Protein AF-A0A3D4PBZ2-F1 (afdb_monomer_lite)

Secondary structure (DSSP, 8-state):
--SGGGTHHHHTT-EEEEEEEEE---------------S----PPEEEEEEEEETTEEEEEEEEE-TTTTTS-----EEEEEEEESS--TT-EEEEEETTEEEE-EEEEETTEEEEEEEEE-SEEEEEEES-HHHHHHHHHHHHHHHHHHHHHHHHHHHHHHHHHHHHHHHHHHTT---TTHHHHHHHHHHHHHHHHHHHHTT-HHHHHHHHHHHHHHHHHHHHHHHHHHHTTSS-GGGSGGGSSGGGHHHHHHHHHHHHHHHHS-PPPSSGGGGS--HHHHHHTT-------BTTEEEEEEEESTT-SSSS-EEEEEEEETTS------S--S----

Structure (mmCIF, N/CA/C/O backbone):
data_AF-A0A3D4PBZ2-F1
#
_entry.id   AF-A0A3D4PBZ2-F1
#
loop_
_atom_site.group_PDB
_atom_site.id
_atom_site.type_symbol
_atom_site.label_atom_id
_atom_site.label_alt_id
_atom_site.label_comp_id
_atom_site.label_asym_id
_atom_site.label_entity_id
_atom_site.label_seq_id
_atom_site.pdbx_PDB_ins_code
_atom_site.Cartn_x
_atom_site.Cartn_y
_atom_site.Cartn_z
_atom_site.occupancy
_atom_site.B_iso_or_equiv
_atom_site.auth_seq_id
_atom_site.auth_comp_id
_atom_site.auth_asym_id
_atom_site.auth_atom_id
_atom_site.pdbx_PDB_model_num
ATOM 1 N N . MET A 1 1 ? -13.290 -16.405 11.787 1.00 61.34 1 MET A N 1
ATOM 2 C CA . MET A 1 1 ? -13.755 -15.021 11.642 1.00 61.34 1 MET A CA 1
ATOM 3 C C . MET A 1 1 ? -12.676 -14.247 10.903 1.00 61.34 1 MET A C 1
ATOM 5 O O . MET A 1 1 ? -11.515 -14.357 11.292 1.00 61.34 1 MET A O 1
ATOM 9 N N . THR A 1 2 ? -13.017 -13.603 9.792 1.00 77.25 2 THR A N 1
ATOM 10 C CA . THR A 1 2 ? -12.096 -12.811 8.962 1.00 77.25 2 THR A CA 1
ATOM 11 C C . THR A 1 2 ? -12.253 -11.315 9.244 1.00 77.25 2 THR A C 1
ATOM 13 O O . THR A 1 2 ? -13.180 -10.911 9.939 1.00 77.25 2 THR A O 1
ATOM 16 N N . GLU A 1 3 ? -11.350 -10.476 8.724 1.00 82.50 3 GLU A N 1
ATOM 17 C CA . GLU A 1 3 ? -11.481 -9.012 8.846 1.00 82.50 3 GLU A CA 1
ATOM 18 C C . GLU A 1 3 ? -12.745 -8.485 8.147 1.00 82.50 3 GLU A C 1
ATOM 20 O O . GLU A 1 3 ? -13.318 -7.490 8.585 1.00 82.50 3 GLU A O 1
ATOM 25 N N . LEU A 1 4 ? -13.212 -9.179 7.100 1.00 82.38 4 LEU A N 1
ATOM 26 C CA . LEU A 1 4 ? -14.420 -8.812 6.363 1.00 82.38 4 LEU A CA 1
ATOM 27 C C . LEU A 1 4 ? -15.688 -8.997 7.210 1.00 82.38 4 LEU A C 1
ATOM 29 O O . LEU A 1 4 ? -16.610 -8.196 7.093 1.00 82.38 4 LEU A O 1
ATOM 33 N N . ASP A 1 5 ? -15.695 -9.966 8.129 1.00 84.75 5 ASP A N 1
ATOM 34 C CA . ASP A 1 5 ? -16.819 -10.252 9.034 1.00 84.75 5 ASP A CA 1
ATOM 35 C C . ASP A 1 5 ? -17.124 -9.071 9.987 1.00 84.75 5 ASP A C 1
ATOM 37 O O . ASP A 1 5 ? -18.199 -9.010 10.593 1.00 84.75 5 ASP A O 1
ATOM 41 N N . LEU A 1 6 ? -16.188 -8.120 10.146 1.00 85.88 6 LEU A N 1
ATOM 42 C CA . LEU A 1 6 ? -16.426 -6.875 10.888 1.00 85.88 6 LEU A CA 1
ATOM 43 C C . LEU A 1 6 ? -17.318 -5.900 10.115 1.00 85.88 6 LEU A C 1
ATOM 45 O O . LEU A 1 6 ? -18.114 -5.181 10.717 1.00 85.88 6 LEU A O 1
ATOM 49 N N . LEU A 1 7 ? -17.176 -5.863 8.790 1.00 87.19 7 LEU A N 1
ATOM 50 C CA . LEU A 1 7 ? -17.891 -4.931 7.918 1.00 87.19 7 LEU A CA 1
ATOM 51 C C . LEU A 1 7 ? -19.129 -5.564 7.279 1.00 87.19 7 LEU A C 1
ATOM 53 O O . LEU A 1 7 ? -20.063 -4.847 6.929 1.00 87.19 7 LEU A O 1
ATOM 57 N N . GLU A 1 8 ? -19.161 -6.893 7.167 1.00 86.00 8 GLU A N 1
ATOM 58 C CA . GLU A 1 8 ? -20.268 -7.666 6.598 1.00 86.00 8 GLU A CA 1
ATOM 59 C C . GLU A 1 8 ? -21.654 -7.245 7.123 1.00 86.00 8 GLU A C 1
ATOM 61 O O . GLU A 1 8 ? -22.528 -7.028 6.281 1.00 86.00 8 GLU A O 1
ATOM 66 N N . PRO A 1 9 ? -21.875 -7.015 8.440 1.00 82.38 9 PRO A N 1
ATOM 67 C CA . PRO A 1 9 ? -23.188 -6.597 8.939 1.00 82.38 9 PRO A CA 1
ATOM 68 C C . PRO A 1 9 ? -23.686 -5.291 8.310 1.00 82.38 9 PRO A C 1
ATOM 70 O O . PRO A 1 9 ? -24.886 -5.097 8.146 1.00 82.38 9 PRO A O 1
ATOM 73 N N . PHE A 1 10 ? -22.771 -4.397 7.936 1.00 83.38 10 PHE A N 1
ATOM 74 C CA . PHE A 1 10 ? -23.111 -3.105 7.350 1.00 83.38 10 PHE A CA 1
ATOM 75 C C . PHE A 1 10 ? -23.216 -3.153 5.826 1.00 83.38 10 PHE A C 1
ATOM 77 O O . PHE A 1 10 ? -23.967 -2.372 5.251 1.00 83.38 10 PHE A O 1
ATOM 84 N N . ILE A 1 11 ? -22.461 -4.039 5.170 1.00 86.44 11 ILE A N 1
ATOM 85 C CA . ILE A 1 11 ? -22.353 -4.074 3.705 1.00 86.44 11 ILE A CA 1
ATOM 86 C C . ILE A 1 11 ? -23.377 -5.032 3.086 1.00 86.44 11 ILE A C 1
ATOM 88 O O . ILE A 1 11 ? -23.992 -4.684 2.083 1.00 86.44 11 ILE A O 1
ATOM 92 N N . ALA A 1 12 ? -23.594 -6.219 3.663 1.00 83.69 12 ALA A N 1
ATOM 93 C CA . ALA A 1 12 ? -24.390 -7.274 3.024 1.00 83.69 12 ALA A CA 1
ATOM 94 C C . ALA A 1 12 ? -25.875 -6.903 2.838 1.00 83.69 12 ALA A C 1
ATOM 96 O O . ALA A 1 12 ? -26.499 -7.327 1.869 1.00 83.69 12 ALA A O 1
ATOM 97 N N . GLY A 1 13 ? -26.429 -6.098 3.750 1.00 79.19 13 GLY A N 1
ATOM 98 C CA . GLY A 1 13 ? -27.788 -5.547 3.671 1.00 79.19 13 GLY A CA 1
ATOM 99 C C . GLY A 1 13 ? -27.823 -4.019 3.594 1.00 79.19 13 GLY A C 1
ATOM 100 O O . GLY A 1 13 ? -28.852 -3.419 3.894 1.00 79.19 13 GLY A O 1
ATOM 101 N N . GLY A 1 14 ? -26.689 -3.386 3.283 1.00 83.75 14 GLY A N 1
ATOM 102 C CA . GLY A 1 14 ? -26.548 -1.935 3.305 1.00 83.75 14 GLY A CA 1
ATOM 103 C C . GLY A 1 14 ? -26.956 -1.268 1.994 1.00 83.75 14 GLY A C 1
ATOM 104 O O . GLY A 1 14 ? -26.602 -1.731 0.912 1.00 83.75 14 GLY A O 1
ATOM 105 N N . GLU A 1 15 ? -27.643 -0.134 2.087 1.00 91.50 15 GLU A N 1
ATOM 106 C CA . GLU A 1 15 ? -27.907 0.758 0.957 1.00 91.50 15 GLU A CA 1
ATOM 107 C C . GLU A 1 15 ? -26.858 1.876 0.928 1.00 91.50 15 GLU A C 1
ATOM 109 O O . GLU A 1 15 ? -26.576 2.502 1.955 1.00 91.50 15 GLU A O 1
ATOM 114 N N . VAL A 1 16 ? -26.279 2.156 -0.243 1.00 91.44 16 VAL A N 1
ATOM 115 C CA . VAL A 1 16 ? -25.403 3.321 -0.424 1.00 91.44 16 VAL A CA 1
ATOM 116 C C . VAL A 1 16 ? -26.270 4.571 -0.497 1.00 91.44 16 VAL A C 1
ATOM 118 O O . VAL A 1 16 ? -27.056 4.733 -1.425 1.00 91.44 16 VAL A O 1
ATOM 121 N N . ILE A 1 17 ? -26.117 5.458 0.481 1.00 91.50 17 ILE A N 1
ATOM 122 C CA . ILE A 1 17 ? -26.972 6.640 0.632 1.00 91.50 17 ILE A CA 1
ATOM 123 C C . ILE A 1 17 ? -26.306 7.927 0.161 1.00 91.50 17 ILE A C 1
ATOM 125 O O . ILE A 1 17 ? -27.000 8.899 -0.120 1.00 91.50 17 ILE A O 1
ATOM 129 N N . ASP A 1 18 ? -24.977 7.944 0.105 1.00 88.62 18 ASP A N 1
ATOM 130 C CA . ASP A 1 18 ? -24.205 9.070 -0.407 1.00 88.62 18 ASP A CA 1
ATOM 131 C C . ASP A 1 18 ? -22.846 8.584 -0.926 1.00 88.62 18 ASP A C 1
ATOM 133 O O . ASP A 1 18 ? -22.266 7.630 -0.393 1.00 88.62 18 ASP A O 1
ATOM 137 N N . GLN A 1 19 ? -22.337 9.258 -1.952 1.00 90.81 19 GLN A N 1
ATOM 138 C CA . GLN A 1 19 ? -20.995 9.065 -2.492 1.00 90.81 19 GLN A CA 1
ATOM 139 C C . GLN A 1 19 ? -20.374 10.431 -2.742 1.00 90.81 19 GLN A C 1
ATOM 141 O O . GLN A 1 19 ? -20.958 11.280 -3.414 1.00 90.81 19 GLN A O 1
ATOM 146 N N . PHE A 1 20 ? -19.177 10.646 -2.209 1.00 89.06 20 PHE A N 1
ATOM 147 C CA . PHE A 1 20 ? -18.488 11.921 -2.345 1.00 89.06 20 PHE A CA 1
ATOM 148 C C . PHE A 1 20 ? -16.982 11.723 -2.462 1.00 89.06 20 PHE A C 1
ATOM 150 O O . PHE A 1 20 ? -16.417 10.753 -1.954 1.00 89.06 20 PHE A O 1
ATOM 157 N N . VAL A 1 21 ? -16.337 12.671 -3.136 1.00 87.75 21 VAL A N 1
ATOM 158 C CA . VAL A 1 21 ? -14.889 12.687 -3.335 1.00 87.75 21 VAL A CA 1
ATOM 159 C C . VAL A 1 21 ? -14.278 13.770 -2.459 1.00 87.75 21 VAL A C 1
ATOM 161 O O . VAL A 1 21 ? -14.791 14.890 -2.385 1.00 87.75 21 VAL A O 1
ATOM 164 N N . VAL A 1 22 ? -13.180 13.438 -1.785 1.00 85.06 22 VAL A N 1
ATOM 165 C CA . VAL A 1 22 ? -12.386 14.387 -1.002 1.00 85.06 22 VAL A CA 1
ATOM 166 C C . VAL A 1 22 ? -10.987 14.477 -1.611 1.00 85.06 22 VAL A C 1
ATOM 168 O O . VAL A 1 22 ? -10.377 13.440 -1.867 1.00 85.06 22 VAL A O 1
ATOM 171 N N . PRO A 1 23 ? -10.435 15.681 -1.831 1.00 80.56 23 PRO A N 1
ATOM 172 C CA . PRO A 1 23 ? -9.053 15.801 -2.272 1.00 80.56 23 PRO A CA 1
ATOM 173 C C . PRO A 1 23 ? -8.101 15.341 -1.160 1.00 80.56 23 PRO A C 1
ATOM 175 O O . PRO A 1 23 ? -8.129 15.868 -0.041 1.00 80.56 23 PRO A O 1
ATOM 178 N N . LEU A 1 24 ? -7.214 14.396 -1.473 1.00 73.75 24 LEU A N 1
ATOM 179 C CA . LEU A 1 24 ? -6.077 14.046 -0.625 1.00 73.75 24 LEU A CA 1
ATOM 180 C C . LEU A 1 24 ? -5.041 15.170 -0.751 1.00 73.75 24 LEU A C 1
ATOM 182 O O . LEU A 1 24 ? -4.162 15.170 -1.608 1.00 73.75 24 LEU A O 1
ATOM 186 N N . SER A 1 25 ? -5.159 16.195 0.092 1.00 61.25 25 SER A N 1
ATOM 187 C CA . SER A 1 25 ? -4.092 17.190 0.206 1.00 61.25 25 SER A CA 1
ATOM 188 C C . SER A 1 25 ? -2.953 16.577 1.015 1.00 61.25 25 SER A C 1
ATOM 190 O O . SER A 1 25 ? -3.074 16.356 2.219 1.00 61.25 25 SER A O 1
ATOM 192 N N . SER A 1 26 ? -1.833 16.268 0.356 1.00 48.78 26 SER A N 1
ATOM 193 C CA . SER A 1 26 ? -0.643 15.783 1.048 1.00 48.78 26 SER A CA 1
ATOM 194 C C . SER A 1 26 ? -0.148 16.882 1.997 1.00 48.78 26 SER A C 1
ATOM 196 O O . SER A 1 26 ? 0.520 17.828 1.574 1.00 48.78 26 SER A O 1
ATOM 198 N N . SER A 1 27 ? -0.445 16.789 3.292 1.00 36.91 27 SER A N 1
ATOM 199 C CA . SER A 1 27 ? 0.073 17.720 4.301 1.00 36.91 27 SER A CA 1
ATOM 200 C C . SER A 1 27 ? 1.549 17.437 4.637 1.00 36.91 27 SER A C 1
ATOM 202 O O . SER A 1 27 ? 1.967 17.532 5.791 1.00 36.91 27 SER A O 1
ATOM 204 N N . ASN A 1 28 ? 2.369 17.071 3.650 1.00 35.31 28 ASN A N 1
ATOM 205 C CA . ASN A 1 28 ? 3.813 17.035 3.823 1.00 35.31 28 ASN A CA 1
ATOM 206 C C . ASN A 1 28 ? 4.344 18.437 3.539 1.00 35.31 28 ASN A C 1
ATOM 208 O O . ASN A 1 28 ? 4.511 18.840 2.391 1.00 35.31 28 ASN A O 1
ATOM 212 N N . GLY A 1 29 ? 4.578 19.190 4.615 1.00 29.94 29 GLY A N 1
ATOM 213 C CA . GLY A 1 29 ? 5.166 20.525 4.612 1.00 29.94 29 GLY A CA 1
ATOM 214 C C . GLY A 1 29 ? 6.599 20.556 4.079 1.00 29.94 29 GLY A C 1
ATOM 215 O O . GLY A 1 29 ? 7.535 20.825 4.824 1.00 29.94 29 GLY A O 1
ATOM 216 N N . SER A 1 30 ? 6.771 20.349 2.777 1.00 27.41 30 SER A N 1
ATOM 217 C CA . SER A 1 30 ? 7.946 20.800 2.048 1.00 27.41 30 SER A CA 1
ATOM 218 C C . SER A 1 30 ? 7.489 21.863 1.064 1.00 27.41 30 SER A C 1
ATOM 220 O O . SER A 1 30 ? 6.730 21.588 0.135 1.00 27.41 30 SER A O 1
ATOM 222 N N . LYS A 1 31 ? 7.925 23.105 1.295 1.00 27.05 31 LYS A N 1
ATOM 223 C CA . LYS A 1 31 ? 7.827 24.190 0.319 1.00 27.05 31 LYS A CA 1
ATOM 224 C C . LYS A 1 31 ? 8.612 23.760 -0.926 1.00 27.05 31 LYS A C 1
ATOM 226 O O . LYS A 1 31 ? 9.798 24.056 -1.035 1.00 27.05 31 LYS A O 1
ATOM 231 N N . ARG A 1 32 ? 7.974 23.049 -1.860 1.00 28.88 32 ARG A N 1
ATOM 232 C CA . ARG A 1 32 ? 8.505 22.892 -3.214 1.00 28.88 32 ARG A CA 1
ATOM 233 C C . ARG A 1 32 ? 8.437 24.269 -3.863 1.00 28.88 32 ARG A C 1
ATOM 235 O O . ARG A 1 32 ? 7.362 24.829 -4.056 1.00 28.88 32 ARG A O 1
ATOM 242 N N . SER A 1 33 ? 9.613 24.840 -4.098 1.00 25.16 33 SER A N 1
ATOM 243 C CA . SER A 1 33 ? 9.809 26.076 -4.842 1.00 25.16 33 SER A CA 1
ATOM 244 C C . SER A 1 33 ? 9.044 26.020 -6.160 1.00 25.16 33 SER A C 1
ATOM 246 O O . SER A 1 33 ? 9.171 25.059 -6.917 1.00 25.16 33 SER A O 1
ATOM 248 N N . SER A 1 34 ? 8.273 27.069 -6.423 1.00 26.97 34 SER A N 1
ATOM 249 C CA . SER A 1 34 ? 7.544 27.295 -7.662 1.00 26.97 34 SER A CA 1
ATOM 250 C C . SER A 1 34 ? 8.501 27.368 -8.854 1.00 26.97 34 SER A C 1
ATOM 252 O O . SER A 1 34 ? 9.053 28.429 -9.148 1.00 26.97 34 SER A O 1
ATOM 254 N N . VAL A 1 35 ? 8.670 26.257 -9.565 1.00 26.33 35 VAL A N 1
ATOM 255 C CA . VAL A 1 35 ? 9.043 26.289 -10.979 1.00 26.33 35 VAL A CA 1
ATOM 256 C C . VAL A 1 35 ? 7.739 26.170 -11.753 1.00 26.33 35 VAL A C 1
ATOM 258 O O . VAL A 1 35 ? 7.023 25.179 -11.638 1.00 26.33 35 VAL A O 1
ATOM 261 N N . LYS A 1 36 ? 7.393 27.236 -12.479 1.00 27.05 36 LYS A N 1
ATOM 262 C CA . LYS A 1 36 ? 6.264 27.261 -13.410 1.00 27.05 36 LYS A CA 1
ATOM 263 C C . LYS A 1 36 ? 6.505 26.204 -14.488 1.00 27.05 36 LYS A C 1
ATOM 265 O O . LYS A 1 36 ? 7.297 26.440 -15.393 1.00 27.05 36 LYS A O 1
ATOM 270 N N . GLN A 1 37 ? 5.803 25.080 -14.407 1.00 29.48 37 GLN A N 1
ATOM 271 C CA . GLN A 1 37 ? 5.504 24.262 -15.574 1.00 29.48 37 GLN A CA 1
ATOM 272 C C . GLN A 1 37 ? 4.066 24.561 -15.985 1.00 29.48 37 GLN A C 1
ATOM 274 O O . GLN A 1 37 ? 3.104 24.309 -15.265 1.00 29.48 37 GLN A O 1
ATOM 279 N N . THR A 1 38 ? 3.958 25.227 -17.124 1.00 24.81 38 THR A N 1
ATOM 280 C CA . THR A 1 38 ? 2.734 25.426 -17.889 1.00 24.81 38 THR A CA 1
ATOM 281 C C . THR A 1 38 ? 2.225 24.079 -18.395 1.00 24.81 38 THR A C 1
ATOM 283 O O . THR A 1 38 ? 2.969 23.381 -19.075 1.00 24.81 38 THR A O 1
ATOM 286 N N . GLY A 1 39 ? 0.960 23.757 -18.109 1.00 28.47 39 GLY A N 1
ATOM 287 C CA . GLY A 1 39 ? 0.211 22.713 -18.816 1.00 28.47 39 GLY A CA 1
ATOM 288 C C . GL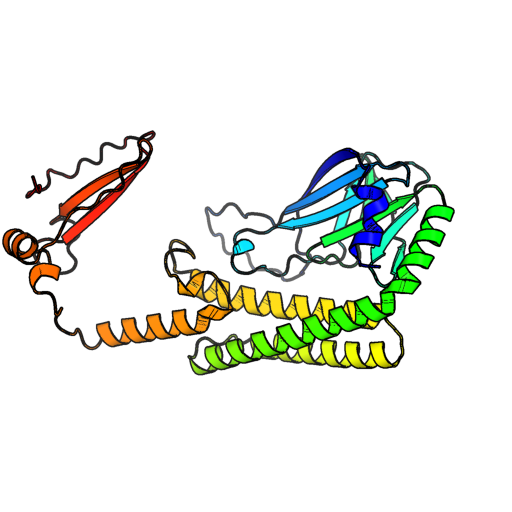Y A 1 39 ? 0.429 21.277 -18.335 1.00 28.47 39 GLY A C 1
ATOM 289 O O . GLY A 1 39 ? 0.842 20.428 -19.111 1.00 28.47 39 GLY A O 1
ATOM 290 N N . SER A 1 40 ? 0.105 20.987 -17.079 1.00 26.23 40 SER A N 1
ATOM 291 C CA . SER A 1 40 ? -0.254 19.636 -16.637 1.00 26.23 40 SER A CA 1
ATOM 292 C C . SER A 1 40 ? -1.388 19.807 -15.636 1.00 26.23 40 SER A C 1
ATOM 294 O O . SER A 1 40 ? -1.219 20.480 -14.617 1.00 26.23 40 SER A O 1
ATOM 296 N N . GLU A 1 41 ? -2.574 19.300 -15.972 1.00 28.20 41 GLU A N 1
ATOM 297 C CA . GLU A 1 41 ? -3.650 19.128 -15.001 1.00 28.20 41 GLU A CA 1
ATOM 298 C C . GLU A 1 41 ? -3.071 18.301 -13.855 1.00 28.20 41 GLU A C 1
ATOM 300 O O . GLU A 1 41 ? -2.695 17.145 -14.045 1.00 28.20 41 GLU A O 1
ATOM 305 N N . SER A 1 42 ? -2.911 18.904 -12.676 1.00 33.03 42 SER A N 1
ATOM 306 C CA . SER A 1 42 ? -2.510 18.139 -11.507 1.00 33.03 42 SER A CA 1
ATOM 307 C C . SER A 1 42 ? -3.665 17.197 -11.186 1.00 33.03 42 SER A C 1
ATOM 309 O O . SER A 1 42 ? -4.650 17.624 -10.582 1.00 33.03 42 SER A O 1
ATOM 311 N N . THR A 1 43 ? -3.574 15.943 -11.617 1.00 43.00 43 THR A N 1
ATOM 312 C CA . THR A 1 43 ? -4.447 14.863 -11.155 1.00 43.00 43 THR A CA 1
ATOM 313 C C . THR A 1 43 ? -4.262 14.758 -9.650 1.00 43.00 43 THR A C 1
ATOM 315 O O . THR A 1 43 ? -3.289 14.175 -9.169 1.00 43.00 43 THR A O 1
ATOM 318 N N . ALA A 1 44 ? -5.132 15.446 -8.914 1.00 55.19 44 ALA A N 1
ATOM 319 C CA . ALA A 1 44 ? -5.164 15.395 -7.469 1.00 55.19 44 ALA A CA 1
ATOM 320 C C . ALA A 1 44 ? -5.457 13.952 -7.053 1.00 55.19 44 ALA A C 1
ATOM 322 O O . ALA A 1 44 ? -6.242 13.262 -7.697 1.00 55.19 44 ALA A O 1
ATOM 323 N N . GLU A 1 45 ? -4.808 13.484 -5.993 1.00 70.75 45 GLU A N 1
ATOM 324 C CA . GLU A 1 45 ? -5.171 12.211 -5.381 1.00 70.75 45 GLU A CA 1
ATOM 325 C C . GLU A 1 45 ? -6.617 12.325 -4.878 1.00 70.75 45 GLU A C 1
ATOM 327 O O . GLU A 1 45 ? -6.946 13.219 -4.088 1.00 70.75 45 GLU A O 1
ATOM 332 N N . GLU A 1 46 ? -7.495 11.451 -5.365 1.00 82.75 46 GLU A N 1
ATOM 333 C CA . GLU A 1 46 ? -8.917 11.487 -5.040 1.00 82.75 46 GLU A CA 1
ATOM 334 C C . GLU A 1 46 ? -9.254 10.394 -4.029 1.00 82.75 46 GLU A C 1
ATOM 336 O O . GLU A 1 46 ? -8.978 9.204 -4.215 1.00 82.75 46 GLU A O 1
ATOM 341 N N . LEU A 1 47 ? -9.869 10.811 -2.924 1.00 87.31 47 LEU A N 1
ATOM 342 C CA . LEU A 1 4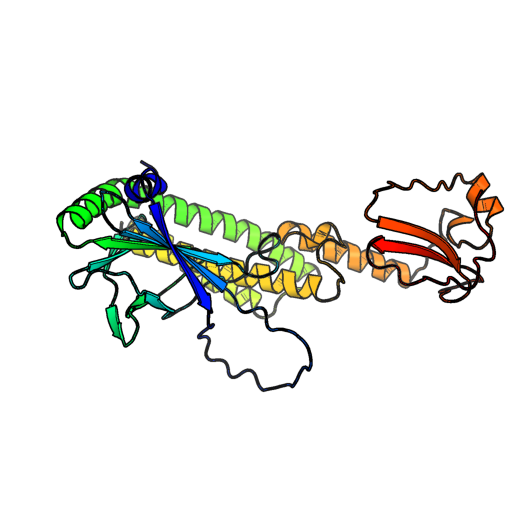7 ? -10.422 9.916 -1.925 1.00 87.31 47 LEU A CA 1
ATOM 343 C C . LEU A 1 47 ? -11.898 9.696 -2.212 1.00 87.31 47 LEU A C 1
ATOM 345 O O . LEU A 1 47 ? -12.713 10.590 -1.977 1.00 87.31 47 LEU A O 1
ATOM 349 N N . THR A 1 48 ? -12.256 8.500 -2.661 1.00 91.38 48 THR A N 1
ATOM 350 C CA . THR A 1 48 ? -13.660 8.127 -2.823 1.00 91.38 48 THR A CA 1
ATOM 351 C C . THR A 1 48 ? -14.213 7.657 -1.486 1.00 91.38 48 THR A C 1
ATOM 353 O O . THR A 1 48 ? -13.643 6.776 -0.835 1.00 91.38 48 THR A O 1
ATOM 356 N N . CYS A 1 49 ? -15.328 8.248 -1.073 1.00 92.88 49 CYS A N 1
ATOM 357 C CA . CYS A 1 49 ? -16.040 7.890 0.143 1.00 92.88 49 CYS A CA 1
ATOM 358 C C . CYS A 1 49 ? -17.451 7.415 -0.202 1.00 92.88 49 CYS A C 1
ATOM 360 O O . CYS A 1 49 ? -18.164 8.076 -0.957 1.00 92.88 49 CYS A O 1
ATOM 362 N N . ALA A 1 50 ? -17.871 6.303 0.395 1.00 93.31 50 ALA A N 1
ATOM 363 C CA . ALA A 1 50 ? -19.234 5.795 0.311 1.00 93.31 50 ALA A CA 1
ATOM 364 C C . ALA A 1 50 ? -19.845 5.741 1.712 1.00 93.31 50 ALA A C 1
ATOM 366 O O . ALA A 1 50 ? -19.280 5.121 2.615 1.00 93.31 50 ALA A O 1
ATOM 367 N N . LEU A 1 51 ? -20.998 6.384 1.887 1.00 93.56 51 LEU A N 1
ATOM 368 C CA . LEU A 1 51 ? -21.799 6.298 3.102 1.00 93.56 51 LEU A CA 1
ATOM 369 C C . LEU A 1 51 ? -22.875 5.231 2.898 1.00 93.56 51 LEU A C 1
ATOM 371 O O . LEU A 1 51 ? -23.723 5.347 2.013 1.00 93.56 51 LEU A O 1
ATOM 375 N N . ILE A 1 52 ? -22.834 4.197 3.727 1.00 93.38 52 ILE A N 1
ATOM 376 C CA . ILE A 1 52 ? -23.697 3.022 3.650 1.00 93.38 52 ILE A CA 1
ATOM 377 C C . ILE A 1 52 ? -24.577 2.987 4.892 1.00 93.38 52 ILE A C 1
ATOM 379 O O . ILE A 1 52 ? -24.089 3.127 6.015 1.00 93.38 52 ILE A O 1
ATOM 383 N N . ARG A 1 53 ? -25.879 2.798 4.694 1.00 91.19 53 ARG A N 1
ATOM 384 C CA . ARG A 1 53 ? -26.867 2.642 5.761 1.00 91.19 53 ARG A CA 1
ATOM 385 C C . ARG A 1 53 ? -27.357 1.210 5.815 1.00 91.19 53 ARG A C 1
ATOM 387 O O . ARG A 1 53 ? -27.793 0.671 4.809 1.00 91.19 53 ARG A O 1
ATOM 394 N N . SER A 1 54 ? -27.339 0.640 7.010 1.00 89.31 54 SER A N 1
ATOM 395 C CA . SER A 1 54 ? -27.832 -0.703 7.310 1.00 89.31 54 SER A CA 1
ATOM 396 C C . SER A 1 54 ? -28.708 -0.678 8.564 1.00 89.31 54 SER A C 1
ATOM 398 O O . SER A 1 54 ? -28.766 0.332 9.272 1.00 89.31 54 SER A O 1
ATOM 400 N N . GLU A 1 55 ? -29.334 -1.808 8.886 1.00 82.75 55 GLU A N 1
ATOM 401 C CA . GLU A 1 55 ? -30.070 -1.993 10.145 1.00 82.75 55 GLU A CA 1
ATOM 402 C C . GLU A 1 55 ? -29.170 -1.857 11.387 1.00 82.75 55 GLU A C 1
ATOM 404 O O . GLU A 1 55 ? -29.639 -1.492 12.463 1.00 82.75 55 GLU A O 1
ATOM 409 N N . HIS A 1 56 ? -27.863 -2.095 11.234 1.00 79.12 56 HIS A N 1
ATOM 410 C CA . HIS A 1 56 ? -26.871 -2.015 12.309 1.00 79.12 56 HIS A CA 1
ATOM 411 C C . HIS A 1 56 ? -26.266 -0.615 12.490 1.00 79.12 56 HIS A C 1
ATOM 413 O O . HIS A 1 56 ? -25.465 -0.404 13.400 1.00 79.12 56 HIS A O 1
ATOM 419 N N . GLY A 1 57 ? -26.640 0.346 11.641 1.00 86.12 57 GLY A N 1
ATOM 420 C CA . GLY A 1 57 ? -26.142 1.716 11.676 1.00 86.12 57 GLY A CA 1
ATOM 421 C C . GLY A 1 57 ? -25.544 2.164 10.347 1.00 86.12 57 GLY A C 1
ATOM 422 O O . GLY A 1 57 ? -25.834 1.615 9.280 1.00 86.12 57 GLY A O 1
ATOM 423 N N . LEU A 1 58 ? -24.717 3.203 10.424 1.00 91.31 58 LEU A N 1
ATOM 424 C CA . LEU A 1 58 ? -24.085 3.844 9.279 1.00 91.31 58 LEU A CA 1
ATOM 425 C C . LEU A 1 58 ? -22.596 3.471 9.235 1.00 91.31 58 LEU A C 1
ATOM 427 O O . LEU A 1 58 ? -21.921 3.469 10.264 1.00 91.31 58 LEU A O 1
ATOM 431 N N . VAL A 1 59 ? -22.070 3.198 8.044 1.00 93.44 59 VAL A N 1
ATOM 432 C CA . VAL A 1 59 ? -20.634 3.006 7.809 1.00 93.44 59 VAL A CA 1
ATOM 433 C C . VAL A 1 59 ? -20.167 3.908 6.681 1.00 93.44 59 VAL A C 1
ATOM 435 O O . VAL A 1 59 ? -20.825 4.027 5.653 1.00 93.44 59 VAL A O 1
ATOM 438 N N . ILE A 1 60 ? -19.012 4.537 6.871 1.00 94.06 60 ILE A N 1
ATOM 439 C CA . ILE A 1 60 ? -18.298 5.266 5.827 1.00 94.06 60 ILE A CA 1
ATOM 440 C C . ILE A 1 60 ? -17.116 4.402 5.401 1.00 94.06 60 ILE A C 1
ATOM 442 O O . ILE A 1 60 ? -16.225 4.131 6.207 1.00 94.06 60 ILE A O 1
ATOM 446 N N . LEU A 1 61 ? -17.098 3.982 4.139 1.00 94.19 61 LEU A N 1
ATOM 447 C CA . LEU A 1 61 ? -15.943 3.334 3.528 1.00 94.19 61 LEU A CA 1
ATOM 448 C C . LEU A 1 61 ? -15.175 4.350 2.701 1.00 94.19 61 LEU A C 1
ATOM 450 O O . LEU A 1 61 ? -15.760 5.105 1.927 1.00 94.19 61 LEU A O 1
ATOM 454 N N . MET A 1 62 ? -13.862 4.354 2.870 1.00 93.31 62 MET A N 1
ATOM 455 C CA . MET A 1 62 ? -12.960 5.287 2.218 1.00 93.31 62 MET A CA 1
ATOM 456 C C . MET A 1 62 ? -11.918 4.500 1.435 1.00 93.31 62 MET A C 1
ATOM 458 O O . MET A 1 62 ? -11.319 3.571 1.981 1.00 93.31 62 MET A O 1
ATOM 462 N N . SER A 1 63 ? -11.684 4.880 0.183 1.00 91.56 63 SER A N 1
ATOM 463 C CA . SER A 1 63 ? -10.656 4.288 -0.671 1.00 91.56 63 SER A CA 1
ATOM 464 C C . SER A 1 63 ? -9.990 5.365 -1.515 1.00 91.56 63 SER A C 1
ATOM 466 O O . SER A 1 63 ? -10.665 6.148 -2.184 1.00 91.56 63 SER A O 1
ATOM 468 N N . ALA A 1 64 ? -8.662 5.421 -1.447 1.00 87.81 64 ALA A N 1
ATOM 469 C CA . ALA A 1 64 ? -7.869 6.321 -2.266 1.00 87.81 64 ALA A CA 1
ATOM 470 C C . ALA A 1 64 ? -7.416 5.620 -3.545 1.00 87.81 64 ALA A C 1
ATOM 472 O O . ALA A 1 64 ? -6.921 4.489 -3.502 1.00 87.81 64 ALA A O 1
ATOM 473 N N . VAL A 1 65 ? -7.543 6.327 -4.664 1.00 81.12 65 VAL A N 1
ATOM 474 C CA . VAL A 1 65 ? -7.038 5.897 -5.968 1.00 81.12 65 VAL A CA 1
ATOM 475 C C . VAL A 1 65 ? -6.168 7.016 -6.527 1.00 81.12 65 VAL A C 1
ATOM 477 O O . VAL A 1 65 ? -6.498 8.195 -6.417 1.00 81.12 65 VAL A O 1
ATOM 480 N N . GLU A 1 66 ? -5.036 6.643 -7.114 1.00 83.62 66 GLU A N 1
ATOM 481 C CA . GLU A 1 66 ? -4.144 7.567 -7.815 1.00 83.62 66 GLU A CA 1
ATOM 482 C C . GLU A 1 66 ? -3.945 7.109 -9.267 1.00 83.62 66 GLU A C 1
ATOM 484 O O . GLU A 1 66 ? -4.086 5.907 -9.556 1.00 83.62 66 GLU A O 1
ATOM 489 N N . PRO A 1 67 ? -3.572 8.026 -10.178 1.00 82.06 67 PRO A N 1
ATOM 490 C CA . PRO A 1 67 ? -3.150 7.662 -11.523 1.00 82.06 67 PRO A CA 1
ATOM 491 C C . PRO A 1 67 ? -2.039 6.613 -11.482 1.00 82.06 67 PRO A C 1
ATOM 493 O O . PRO A 1 67 ? -1.130 6.679 -10.649 1.00 82.06 67 PRO A O 1
ATOM 496 N N . ASP A 1 68 ? -2.108 5.636 -12.383 1.00 86.94 68 ASP A N 1
ATOM 497 C CA . ASP A 1 68 ? -1.120 4.561 -12.511 1.00 86.94 68 ASP A CA 1
ATOM 498 C C . ASP A 1 68 ? -0.971 3.639 -11.285 1.00 86.94 68 ASP A C 1
ATOM 500 O O . ASP A 1 68 ? -0.046 2.822 -11.229 1.00 86.94 68 ASP A O 1
ATOM 504 N N . SER A 1 69 ? -1.885 3.714 -10.310 1.00 86.81 69 SER A N 1
ATOM 505 C CA . SER A 1 69 ? -1.900 2.805 -9.149 1.00 86.81 69 SER A CA 1
ATOM 506 C C . SER A 1 69 ? -2.060 1.331 -9.528 1.00 86.81 69 SER A C 1
ATOM 508 O O . SER A 1 69 ? -1.637 0.458 -8.770 1.00 86.81 69 SER A O 1
ATOM 510 N N . GLN A 1 70 ? -2.617 1.061 -10.713 1.00 87.94 70 GLN A N 1
ATOM 511 C CA . GLN A 1 70 ? -2.734 -0.271 -11.309 1.00 87.94 70 GLN A CA 1
ATOM 512 C C . GLN A 1 70 ? -1.382 -0.941 -11.594 1.00 87.94 70 GLN A C 1
ATOM 514 O O . GLN A 1 70 ? -1.309 -2.167 -11.597 1.00 87.94 70 GLN A O 1
ATOM 519 N N . TYR A 1 71 ? -0.320 -0.155 -11.807 1.00 91.44 71 TYR A N 1
ATOM 520 C CA . TYR A 1 71 ? 1.033 -0.666 -12.049 1.00 91.44 71 TYR A CA 1
ATOM 521 C C . TYR A 1 71 ? 1.813 -0.768 -10.739 1.00 91.44 71 TYR A C 1
ATOM 523 O O . TYR A 1 71 ? 2.267 -1.839 -10.331 1.00 91.44 71 TYR A O 1
ATOM 531 N N . VAL A 1 72 ? 1.951 0.369 -10.051 1.00 91.31 72 VAL A N 1
ATOM 532 C CA . VAL A 1 72 ? 2.622 0.465 -8.754 1.00 91.31 72 VAL A CA 1
ATOM 533 C C . VAL A 1 72 ? 1.878 1.493 -7.908 1.00 91.31 72 VAL A C 1
ATOM 535 O O . VAL A 1 72 ? 1.928 2.676 -8.242 1.00 91.31 72 VAL A O 1
ATOM 538 N N . PRO A 1 73 ? 1.218 1.089 -6.808 1.00 89.31 73 PRO A N 1
ATOM 539 C CA . PRO A 1 73 ? 0.508 2.026 -5.954 1.00 89.31 73 PRO A CA 1
ATOM 540 C C . PRO A 1 73 ? 1.497 2.908 -5.198 1.00 89.31 73 PRO A C 1
ATOM 542 O O . PRO A 1 73 ? 2.466 2.425 -4.603 1.00 89.31 73 PRO A O 1
ATOM 545 N N . GLY A 1 74 ? 1.222 4.201 -5.182 1.00 86.50 74 GLY A N 1
ATOM 546 C CA . GLY A 1 74 ? 1.943 5.187 -4.410 1.00 86.50 74 GLY A CA 1
ATOM 547 C C . GLY A 1 74 ? 1.605 5.161 -2.921 1.00 86.50 74 GLY A C 1
ATOM 548 O O . GLY A 1 74 ? 1.111 4.158 -2.376 1.00 86.50 74 GLY A O 1
ATOM 549 N N . PRO A 1 75 ? 1.935 6.255 -2.212 1.00 83.31 75 PRO A N 1
ATOM 550 C CA . PRO A 1 75 ? 1.796 6.324 -0.766 1.00 83.31 75 PRO A CA 1
ATOM 551 C C . PRO A 1 75 ? 0.339 6.154 -0.325 1.00 83.31 75 PRO A C 1
ATOM 553 O O . PRO A 1 75 ? 0.108 5.469 0.674 1.00 83.31 75 PRO A O 1
ATOM 556 N N . LEU A 1 76 ? -0.619 6.720 -1.083 1.00 85.50 76 LEU A N 1
ATOM 557 C CA . LEU A 1 76 ? -2.069 6.660 -0.835 1.00 85.50 76 LEU A CA 1
ATOM 558 C C . LEU A 1 76 ? -2.403 6.814 0.656 1.00 85.50 76 LEU A C 1
ATOM 560 O O . LEU A 1 76 ? -3.069 5.971 1.257 1.00 85.50 76 LEU A O 1
ATOM 564 N N . ALA A 1 77 ? -1.816 7.832 1.282 1.00 86.50 77 ALA A N 1
ATOM 565 C CA . ALA A 1 77 ? -1.849 8.018 2.722 1.00 86.50 77 ALA A CA 1
ATOM 566 C C . ALA A 1 77 ? -1.794 9.504 3.071 1.00 86.50 77 ALA A C 1
ATOM 568 O O . ALA A 1 77 ? -1.058 10.275 2.456 1.00 86.50 77 ALA A O 1
ATOM 569 N N . ALA A 1 78 ? -2.538 9.884 4.105 1.00 87.50 78 ALA A N 1
ATOM 570 C CA . ALA A 1 78 ? -2.605 11.247 4.611 1.00 87.50 78 ALA A CA 1
ATOM 571 C C . ALA A 1 78 ? -2.516 11.253 6.136 1.00 87.50 78 ALA A C 1
ATOM 573 O O . ALA A 1 78 ? -3.007 10.349 6.809 1.00 87.50 78 ALA A O 1
ATOM 574 N N . ASN A 1 79 ? -1.919 12.307 6.680 1.00 88.31 79 ASN A N 1
ATOM 575 C CA . ASN A 1 79 ? -1.979 12.599 8.105 1.00 88.31 79 ASN A CA 1
ATOM 576 C C . ASN A 1 79 ? -2.987 13.724 8.328 1.00 88.31 79 ASN A C 1
ATOM 578 O O . ASN A 1 79 ? -3.107 14.614 7.491 1.00 88.31 79 ASN A O 1
ATOM 582 N N . ASP A 1 80 ? -3.675 13.694 9.466 1.00 88.81 80 ASP A N 1
ATOM 583 C CA . ASP A 1 80 ? -4.636 14.730 9.857 1.00 88.81 80 ASP A CA 1
ATOM 584 C C . ASP A 1 80 ? -5.728 15.012 8.807 1.00 88.81 80 ASP A C 1
ATOM 586 O O . ASP A 1 80 ? -6.115 16.159 8.573 1.00 88.81 80 ASP A O 1
ATOM 590 N N . LEU A 1 81 ? -6.219 13.960 8.148 1.00 90.31 81 LEU A N 1
ATOM 591 C CA . LEU A 1 81 ? -7.214 14.078 7.090 1.00 90.31 81 LEU A CA 1
ATOM 592 C C . LEU A 1 81 ? -8.543 14.576 7.672 1.00 90.31 81 LEU A C 1
ATOM 594 O O . LEU A 1 81 ? -9.067 14.010 8.632 1.00 90.31 81 LEU A O 1
ATOM 598 N N . LYS A 1 82 ? -9.107 15.622 7.063 1.00 91.00 82 LYS A N 1
ATOM 599 C CA . LYS A 1 82 ? -10.394 16.207 7.454 1.00 91.00 82 LYS A CA 1
ATOM 600 C C . LYS A 1 82 ? -11.401 16.009 6.338 1.00 91.00 82 LYS A C 1
ATOM 602 O O . LYS A 1 82 ? -11.159 16.428 5.209 1.00 91.00 82 LYS A O 1
ATOM 607 N N . ILE A 1 83 ? -12.529 15.394 6.668 1.00 91.12 83 ILE A N 1
ATOM 608 C CA . ILE A 1 83 ? -13.630 15.157 5.730 1.00 91.12 83 ILE A CA 1
ATOM 609 C C . ILE A 1 83 ? -14.909 15.791 6.264 1.00 91.12 83 ILE A C 1
ATOM 611 O O . ILE A 1 83 ? -15.141 15.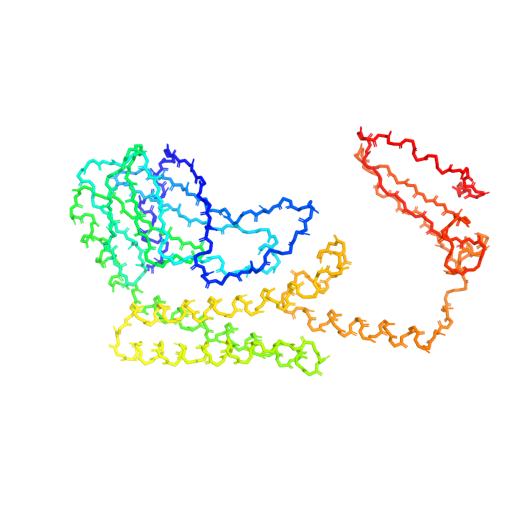775 7.469 1.00 91.12 83 ILE A O 1
ATOM 615 N N . LEU A 1 84 ? -15.741 16.341 5.380 1.00 90.69 84 LEU A N 1
ATOM 616 C CA . LEU A 1 84 ? -17.028 16.938 5.739 1.00 90.69 84 LEU A CA 1
ATOM 617 C C . LEU A 1 84 ? -18.166 16.040 5.248 1.00 90.69 84 LEU A C 1
ATOM 619 O O . LEU A 1 84 ? -18.302 15.831 4.046 1.00 90.69 84 LEU A O 1
ATOM 623 N N . VAL A 1 85 ? -19.001 15.550 6.165 1.00 89.69 85 VAL A N 1
ATOM 624 C CA . VAL A 1 85 ? -20.115 14.640 5.855 1.00 89.69 85 VAL A CA 1
ATOM 625 C C . VAL A 1 85 ? -21.445 15.291 6.228 1.00 89.69 85 VAL A C 1
ATOM 627 O O . VAL A 1 85 ? -21.635 15.736 7.359 1.00 89.69 85 VAL A O 1
ATOM 630 N N . ARG A 1 86 ? -22.381 15.356 5.276 1.00 84.69 86 ARG A N 1
ATOM 631 C CA . ARG A 1 86 ? -23.654 16.092 5.415 1.00 84.69 86 ARG A CA 1
ATOM 632 C C . ARG A 1 86 ? -24.734 15.333 6.186 1.00 84.69 86 ARG A C 1
ATOM 634 O O . ARG A 1 86 ? -25.497 15.948 6.921 1.00 84.69 86 ARG A O 1
ATOM 641 N N . SER A 1 87 ? -24.774 14.012 6.049 1.00 79.50 87 SER A N 1
ATOM 642 C CA . SER A 1 87 ? -25.940 13.189 6.413 1.00 79.50 87 SER A CA 1
ATOM 643 C C . SER A 1 87 ? -25.785 12.424 7.735 1.00 79.50 87 SER A C 1
ATOM 645 O O . SER A 1 87 ? -26.352 11.345 7.893 1.00 79.50 87 SER A O 1
ATOM 647 N N . LEU A 1 88 ? -24.998 12.945 8.685 1.00 85.94 88 LEU A N 1
ATOM 648 C CA . LEU A 1 88 ? -24.752 12.266 9.962 1.00 85.94 88 LEU A CA 1
ATOM 649 C C . LEU A 1 88 ? -25.727 12.712 11.064 1.00 85.94 88 LEU A C 1
ATOM 651 O O . LEU A 1 88 ? -25.895 13.923 11.251 1.00 85.94 88 LEU A O 1
ATOM 655 N N . PRO A 1 89 ? -26.302 11.771 11.846 1.00 84.38 89 PRO A N 1
ATOM 656 C CA . PRO A 1 89 ? -27.175 12.102 12.971 1.00 84.38 89 PRO A CA 1
ATOM 657 C C . PRO A 1 89 ? -26.513 13.043 13.988 1.00 84.38 89 PRO A C 1
ATOM 659 O O . PRO A 1 89 ? -25.289 13.059 14.149 1.00 84.38 89 PRO A O 1
ATOM 662 N N . GLU A 1 90 ? -27.319 13.837 14.699 1.00 78.56 90 GLU A N 1
ATOM 663 C CA . GLU A 1 90 ? -26.813 14.837 15.653 1.00 78.56 90 GLU A CA 1
ATOM 664 C C . GLU A 1 90 ? -26.079 14.214 16.847 1.00 78.56 90 GLU A C 1
ATOM 666 O O . GLU A 1 90 ? -25.002 14.679 17.218 1.00 78.56 90 GLU A O 1
ATOM 671 N N . SER A 1 91 ? -26.624 13.120 17.382 1.00 82.81 91 SER A N 1
ATOM 672 C CA . SER A 1 91 ? -26.097 12.355 18.517 1.00 82.81 91 SER A CA 1
ATOM 673 C C . SER A 1 91 ? -25.198 11.180 18.112 1.00 82.81 91 SER A C 1
ATOM 675 O O . SER A 1 91 ? -24.971 10.276 18.914 1.00 82.81 91 SER A O 1
ATOM 677 N N . ALA A 1 92 ? -24.721 11.144 16.864 1.00 84.69 92 ALA A N 1
ATOM 678 C CA . ALA A 1 92 ? -23.888 10.046 16.397 1.00 84.69 92 ALA A CA 1
ATOM 679 C C . ALA A 1 92 ? -22.486 10.098 17.009 1.00 84.69 92 ALA A C 1
ATOM 681 O O . ALA A 1 92 ? -21.803 11.123 16.962 1.00 84.69 92 ALA A O 1
ATOM 682 N N . PHE A 1 93 ? -22.040 8.952 17.502 1.00 88.12 93 PHE A N 1
ATOM 683 C CA . PHE A 1 93 ? -20.655 8.696 17.845 1.00 88.12 93 PHE A CA 1
ATOM 684 C C . PHE A 1 93 ? -19.949 8.063 16.648 1.00 88.12 93 PHE A C 1
ATOM 686 O O . PHE A 1 93 ? -20.535 7.258 15.913 1.00 88.12 93 PHE A O 1
ATOM 693 N N . LEU A 1 94 ? -18.698 8.465 16.434 1.00 92.88 94 LEU A N 1
ATOM 694 C CA . LEU A 1 94 ? -17.894 8.023 15.307 1.00 92.88 94 LEU A CA 1
ATOM 695 C C . LEU A 1 94 ? -16.659 7.282 15.784 1.00 92.88 94 LEU A C 1
ATOM 697 O O . LEU A 1 94 ? -15.900 7.788 16.612 1.00 92.88 94 LEU A O 1
ATOM 701 N N . TRP A 1 95 ? -16.435 6.119 15.187 1.00 94.44 95 TRP A N 1
ATOM 702 C CA . TRP A 1 95 ? -15.259 5.308 15.438 1.00 94.44 95 TRP A CA 1
ATOM 703 C C . TRP A 1 95 ? -14.614 4.866 14.134 1.00 94.44 95 TRP A C 1
ATOM 705 O O . TRP A 1 95 ? -15.300 4.495 13.189 1.00 94.44 95 TRP A O 1
ATOM 715 N N . GLN A 1 96 ? -13.290 4.832 14.094 1.00 94.62 96 GLN A N 1
ATOM 716 C CA . GLN A 1 96 ? -12.557 4.082 13.090 1.00 94.62 96 GLN A CA 1
ATOM 717 C C . GLN A 1 96 ? -12.531 2.610 13.500 1.00 94.62 96 GLN A C 1
ATOM 719 O O . GLN A 1 96 ? -12.071 2.268 14.593 1.00 94.62 96 GLN A O 1
ATOM 724 N N . ILE A 1 97 ? -13.018 1.746 12.612 1.00 94.06 97 ILE A N 1
ATOM 725 C CA . ILE A 1 97 ? -12.934 0.301 12.790 1.00 94.06 97 ILE A CA 1
ATOM 726 C C . ILE A 1 97 ? -11.580 -0.152 12.260 1.00 94.06 97 ILE A C 1
ATOM 728 O O . ILE A 1 97 ? -11.258 0.058 11.088 1.00 94.06 97 ILE A O 1
ATOM 732 N N . THR A 1 98 ? -10.807 -0.828 13.104 1.00 93.44 98 THR A N 1
ATOM 733 C CA . THR A 1 98 ? -9.684 -1.643 12.653 1.00 93.44 98 THR A CA 1
ATOM 734 C C . THR A 1 98 ? -9.835 -3.070 13.174 1.00 93.44 98 THR A C 1
ATOM 736 O O . THR A 1 98 ? -10.483 -3.307 14.194 1.00 93.44 98 THR A O 1
ATOM 739 N N . PRO A 1 99 ? -9.194 -4.056 12.530 1.00 93.31 99 PRO A N 1
ATOM 740 C CA . PRO A 1 99 ? -9.180 -5.432 13.026 1.00 93.31 99 PRO A CA 1
ATOM 741 C C . PRO A 1 99 ? -8.525 -5.618 14.403 1.00 93.31 99 PRO A C 1
ATOM 743 O O . PRO A 1 99 ? -8.559 -6.714 14.953 1.00 93.31 99 PRO A O 1
ATOM 746 N N . THR A 1 100 ? -7.891 -4.574 14.945 1.00 94.62 100 THR A N 1
ATOM 747 C CA . THR A 1 100 ? -7.183 -4.585 16.230 1.00 94.62 100 THR A CA 1
ATOM 748 C C . THR A 1 100 ? -7.757 -3.612 17.255 1.00 94.62 100 THR A C 1
ATOM 750 O O . THR A 1 100 ? -7.264 -3.579 18.380 1.00 94.62 100 THR A O 1
ATOM 753 N N . GLY A 1 101 ? -8.777 -2.823 16.907 1.00 93.12 101 GLY A N 1
ATOM 754 C CA . GLY A 1 101 ? -9.402 -1.899 17.845 1.00 93.12 101 GLY A CA 1
ATOM 755 C C . GLY A 1 101 ? -10.499 -1.039 17.231 1.00 93.12 101 GLY A C 1
ATOM 756 O O . GLY A 1 101 ? -10.625 -0.915 16.014 1.00 93.12 101 GLY A O 1
ATOM 757 N N . LEU A 1 102 ? -11.283 -0.426 18.113 1.00 93.88 102 LEU A N 1
ATOM 758 C CA . LEU A 1 102 ? -12.299 0.555 17.770 1.00 93.88 102 LEU A CA 1
ATOM 759 C C . LEU A 1 102 ? -11.858 1.914 18.324 1.00 93.88 102 LEU A C 1
ATOM 761 O O . LEU A 1 102 ? -11.730 2.081 19.535 1.00 93.88 102 LEU A O 1
ATOM 765 N N . TRP A 1 103 ? -11.587 2.877 17.444 1.00 93.06 103 TRP A N 1
ATOM 766 C CA . TRP A 1 103 ? -10.929 4.131 17.827 1.00 93.06 103 TRP A CA 1
ATOM 767 C C . TRP A 1 103 ? -11.885 5.307 17.687 1.00 93.06 103 TRP A C 1
ATOM 769 O O . TRP A 1 103 ? -12.314 5.582 16.569 1.00 93.06 103 TRP A O 1
ATOM 779 N N . PRO A 1 104 ? -12.238 6.016 18.771 1.00 93.75 104 PRO A N 1
ATOM 780 C CA . PRO A 1 104 ? -13.116 7.172 18.667 1.00 93.75 104 PRO A CA 1
ATOM 781 C C . PRO A 1 104 ? -12.448 8.275 17.840 1.00 93.75 104 PRO A C 1
ATOM 783 O O . PRO A 1 104 ? -11.254 8.540 17.991 1.00 93.75 104 PRO A O 1
ATOM 786 N N . LEU A 1 105 ? -13.224 8.923 16.974 1.00 94.00 105 LEU A N 1
ATOM 787 C CA . LEU A 1 105 ? -12.748 10.015 16.130 1.00 94.00 105 LEU A CA 1
ATOM 788 C C . LEU A 1 105 ? -13.219 11.370 16.652 1.00 94.00 105 LEU A C 1
ATOM 790 O O . LEU A 1 105 ? -14.339 11.521 17.141 1.00 94.00 105 LEU A O 1
ATOM 794 N N . GLU A 1 106 ? -12.361 12.377 16.504 1.00 91.31 106 GLU A N 1
ATOM 795 C CA . GLU A 1 106 ? -12.723 13.760 16.797 1.00 91.31 106 GLU A CA 1
ATOM 796 C C . GLU A 1 106 ? -13.672 14.287 15.715 1.00 91.31 106 GLU A C 1
ATOM 798 O O . GLU A 1 106 ? -13.384 14.217 14.515 1.00 91.31 106 GLU A O 1
ATOM 803 N N . THR A 1 107 ? -14.795 14.858 16.150 1.00 91.00 107 THR A N 1
ATOM 804 C CA . THR A 1 107 ? -15.792 15.453 15.258 1.00 91.00 107 THR A CA 1
ATOM 805 C C . THR A 1 107 ? -16.110 16.881 15.661 1.00 91.00 107 THR A C 1
ATOM 807 O O . THR A 1 107 ? -16.273 17.172 16.846 1.00 91.00 107 THR A O 1
ATOM 810 N N . SER A 1 108 ? -16.271 17.767 14.679 1.00 90.19 108 SER A N 1
ATOM 811 C CA . SER A 1 108 ? -16.737 19.137 14.905 1.00 90.19 108 SER A CA 1
ATOM 812 C C . SER A 1 108 ? -17.858 19.499 13.934 1.00 90.19 108 SER A C 1
ATOM 814 O O . SER A 1 108 ? -17.856 19.089 12.774 1.00 90.19 108 SER A O 1
ATOM 816 N N . ARG A 1 109 ? -18.855 20.258 14.398 1.00 88.94 109 ARG A N 1
ATOM 817 C CA . ARG A 1 109 ? -19.943 20.736 13.533 1.00 88.94 109 ARG A CA 1
ATOM 818 C C . ARG A 1 109 ? -19.470 21.961 12.758 1.00 88.94 109 ARG A C 1
ATOM 820 O O . ARG A 1 109 ? -18.964 22.912 13.352 1.00 88.94 109 ARG A O 1
ATOM 827 N N . LYS A 1 110 ? -19.656 21.944 11.439 1.00 87.62 110 LYS A N 1
ATOM 828 C CA . LYS A 1 110 ? -19.361 23.069 10.545 1.00 87.62 110 LYS A CA 1
ATOM 829 C C . LYS A 1 110 ? -20.578 23.395 9.687 1.00 87.62 110 LYS A C 1
ATOM 831 O O . LYS A 1 110 ? -21.492 22.586 9.537 1.00 87.62 110 LYS A O 1
ATOM 836 N N . ALA A 1 111 ? -20.600 24.598 9.116 1.00 83.12 111 ALA A N 1
ATOM 837 C CA . ALA A 1 111 ? -21.616 24.948 8.131 1.00 83.12 111 ALA A CA 1
ATOM 838 C C . ALA A 1 111 ? -21.556 23.938 6.972 1.00 83.12 111 ALA A C 1
ATOM 840 O O . ALA A 1 111 ? -20.523 23.800 6.321 1.00 83.12 111 ALA A O 1
ATOM 841 N N . GLY A 1 112 ? -22.649 23.205 6.752 1.00 81.75 112 GLY A N 1
ATOM 842 C CA . GLY A 1 112 ? -22.726 22.187 5.706 1.00 81.75 112 GLY A CA 1
ATOM 843 C C . GLY A 1 112 ? -22.329 20.764 6.116 1.00 81.75 112 GLY A C 1
ATOM 844 O O . GLY A 1 112 ? -22.189 19.941 5.219 1.00 81.75 112 GLY A O 1
ATOM 845 N N . GLY A 1 113 ? -22.165 20.441 7.407 1.00 87.81 113 GLY A N 1
ATOM 846 C CA . GLY A 1 113 ? -22.058 19.046 7.860 1.00 87.81 113 GLY A CA 1
ATOM 847 C C . GLY A 1 113 ? -21.239 18.824 9.135 1.00 87.81 113 GLY A C 1
ATOM 848 O O . GLY A 1 113 ? -20.924 19.746 9.887 1.00 87.81 113 GLY A O 1
ATOM 849 N N . THR A 1 114 ? -20.880 17.567 9.371 1.00 90.19 114 THR A N 1
ATOM 850 C CA . THR A 1 114 ? -19.941 17.152 10.418 1.00 90.19 114 THR A CA 1
ATOM 851 C C . THR A 1 114 ? -18.560 16.994 9.812 1.00 90.19 114 THR A C 1
ATOM 853 O O . THR A 1 114 ? -18.375 16.197 8.894 1.00 90.19 114 THR A O 1
ATOM 856 N N . GLU A 1 115 ? -17.587 17.739 10.326 1.00 91.88 115 GLU A N 1
ATOM 857 C CA . GLU A 1 115 ? -16.183 17.498 10.025 1.00 91.88 115 GLU A CA 1
ATOM 858 C C . GLU A 1 115 ? -15.665 16.360 10.903 1.00 91.88 115 GLU A C 1
ATOM 860 O O . GLU A 1 115 ? -15.811 16.400 12.126 1.00 91.88 115 GLU A O 1
ATOM 865 N N . ILE A 1 116 ? -15.051 15.367 10.272 1.00 92.94 116 ILE A N 1
ATOM 866 C CA . ILE A 1 116 ? -14.428 14.214 10.916 1.00 92.94 116 ILE A CA 1
ATOM 867 C C . ILE A 1 116 ? -12.928 14.325 10.697 1.00 92.94 116 ILE A C 1
ATOM 869 O O . ILE A 1 116 ? -12.474 14.521 9.566 1.00 92.94 116 ILE A O 1
ATOM 873 N N . ARG A 1 117 ? -12.166 14.186 11.778 1.00 93.44 117 ARG A N 1
ATOM 874 C CA . ARG A 1 117 ? -10.708 14.192 11.750 1.00 93.44 117 ARG A CA 1
ATOM 875 C C . ARG A 1 117 ? -10.180 12.766 11.854 1.00 93.44 117 ARG A C 1
ATOM 877 O O . ARG A 1 117 ? -10.434 12.080 12.839 1.00 93.44 117 ARG A O 1
ATOM 884 N N . ILE A 1 118 ? -9.406 12.351 10.860 1.00 92.81 118 ILE A N 1
ATOM 885 C CA . ILE A 1 118 ? -8.745 11.048 10.794 1.00 92.81 118 ILE A CA 1
ATOM 886 C C . ILE A 1 118 ? -7.244 11.284 11.011 1.00 92.81 118 ILE A C 1
ATOM 888 O O . ILE A 1 118 ? -6.582 11.834 10.126 1.00 92.81 118 ILE A O 1
ATOM 892 N N . PRO A 1 119 ? -6.679 10.894 12.171 1.00 90.19 119 PRO A N 1
ATOM 893 C CA . PRO A 1 119 ? -5.284 11.195 12.500 1.00 90.19 119 PRO A CA 1
ATOM 894 C C . PRO A 1 119 ? -4.288 10.616 11.492 1.00 90.19 119 PRO A C 1
ATOM 896 O O . PRO A 1 119 ? -3.323 11.285 11.118 1.00 90.19 119 PRO A O 1
ATOM 899 N N . ARG A 1 120 ? -4.542 9.385 11.037 1.00 88.69 120 ARG A N 1
ATOM 900 C CA . ARG A 1 120 ? -3.739 8.686 10.036 1.00 88.69 120 ARG A CA 1
ATOM 901 C C . ARG A 1 120 ? -4.654 7.923 9.089 1.00 88.69 120 ARG A C 1
ATOM 903 O O . ARG A 1 120 ? -5.388 7.031 9.504 1.00 88.69 120 ARG A O 1
ATOM 910 N N . PHE A 1 121 ? -4.575 8.272 7.816 1.00 90.62 121 PHE A N 1
ATOM 911 C CA . PHE A 1 121 ? -5.243 7.596 6.720 1.00 90.62 121 PHE A CA 1
ATOM 912 C C . PHE A 1 121 ? -4.207 6.839 5.883 1.00 90.62 121 PHE A C 1
ATOM 914 O O . PHE A 1 121 ? -3.140 7.366 5.567 1.00 90.62 121 PHE A O 1
ATOM 921 N N . ASN A 1 122 ? -4.537 5.602 5.531 1.00 87.81 122 ASN A N 1
ATOM 922 C CA . ASN A 1 122 ? -3.798 4.747 4.602 1.00 87.81 122 ASN A CA 1
ATOM 923 C C . ASN A 1 122 ? -4.727 4.412 3.417 1.00 87.81 122 ASN A C 1
ATOM 925 O O . ASN A 1 122 ? -5.823 4.943 3.384 1.00 87.81 122 ASN A O 1
ATOM 929 N N . MET A 1 123 ? -4.365 3.519 2.489 1.00 88.38 123 MET A N 1
ATOM 930 C CA . MET A 1 123 ? -5.127 3.249 1.245 1.00 88.38 123 MET A CA 1
ATOM 931 C C . MET A 1 123 ? -6.652 3.147 1.413 1.00 88.38 123 MET A C 1
ATOM 933 O O . MET A 1 123 ? -7.407 3.549 0.526 1.00 88.38 123 MET A O 1
ATOM 937 N N . THR A 1 124 ? -7.094 2.583 2.537 1.00 92.00 124 THR A N 1
ATOM 938 C CA . THR A 1 124 ? -8.502 2.418 2.883 1.00 92.00 124 THR A CA 1
ATOM 939 C C . THR A 1 124 ? -8.750 2.710 4.357 1.00 92.00 124 THR A C 1
ATOM 941 O O . THR A 1 124 ? -7.892 2.433 5.198 1.00 92.00 124 THR A O 1
ATOM 944 N N . ALA A 1 125 ? -9.953 3.175 4.688 1.00 93.00 125 ALA A N 1
ATOM 945 C CA . ALA A 1 125 ? -10.431 3.277 6.065 1.00 93.00 125 ALA A CA 1
ATOM 946 C C . ALA A 1 125 ? -11.925 2.938 6.147 1.00 93.00 125 ALA A C 1
ATOM 948 O O . ALA A 1 125 ? -12.679 3.207 5.213 1.00 93.00 125 ALA A O 1
ATOM 949 N N . ALA A 1 126 ? -12.344 2.365 7.275 1.00 94.38 126 ALA A N 1
ATOM 950 C CA . ALA A 1 126 ? -13.744 2.101 7.582 1.00 94.38 126 ALA A CA 1
ATOM 951 C C . ALA A 1 126 ? -14.125 2.837 8.867 1.00 94.38 126 ALA A C 1
ATOM 953 O O . ALA A 1 126 ? -13.477 2.667 9.904 1.00 94.38 126 ALA A O 1
ATOM 954 N N . LEU A 1 127 ? -15.162 3.668 8.795 1.00 94.38 127 LEU A N 1
ATOM 955 C CA . LEU A 1 127 ? -15.671 4.425 9.932 1.00 94.38 127 LEU A CA 1
ATOM 956 C C . LEU A 1 127 ? -17.077 3.943 10.268 1.00 94.38 127 LEU A C 1
ATOM 958 O O . LEU A 1 127 ? -17.947 3.922 9.402 1.00 94.38 127 LEU A O 1
ATOM 962 N N . MET A 1 128 ? -17.306 3.593 11.524 1.00 92.88 128 MET A N 1
ATOM 963 C CA . MET A 1 128 ? -18.623 3.299 12.063 1.00 92.88 128 MET A CA 1
ATOM 964 C C . MET A 1 128 ? -19.242 4.564 12.630 1.00 92.88 128 MET A C 1
ATOM 966 O O . MET A 1 128 ? -18.609 5.301 13.386 1.00 92.88 128 MET A O 1
ATOM 970 N N . VAL A 1 129 ? -20.509 4.766 12.312 1.00 91.69 129 VAL A N 1
ATOM 971 C CA . VAL A 1 129 ? -21.349 5.825 12.847 1.00 91.69 129 VAL A CA 1
ATOM 972 C C . VAL A 1 129 ? -22.523 5.133 13.538 1.00 91.69 129 VAL A C 1
ATOM 974 O O . VAL A 1 129 ? -23.371 4.521 12.882 1.00 91.69 129 VAL A O 1
ATOM 977 N N . ALA A 1 130 ? -22.591 5.239 14.863 1.00 88.00 130 ALA A N 1
ATOM 978 C CA . ALA A 1 130 ? -23.691 4.673 15.640 1.00 88.00 130 ALA A CA 1
ATOM 979 C C . ALA A 1 130 ? -24.187 5.660 16.701 1.00 88.00 130 ALA A C 1
ATOM 981 O O . ALA A 1 130 ? -23.427 6.455 17.250 1.00 88.00 130 ALA A O 1
ATOM 982 N N . THR A 1 131 ? -25.487 5.614 16.984 1.00 84.19 131 THR A N 1
ATOM 983 C CA . THR A 1 131 ? -26.123 6.389 18.063 1.00 84.19 131 THR A CA 1
ATOM 984 C C . THR A 1 131 ? -26.231 5.595 19.365 1.00 84.19 131 THR A C 1
ATOM 986 O O . THR A 1 131 ? -26.469 6.185 20.415 1.00 84.19 131 THR A O 1
ATOM 989 N N . ASP A 1 132 ? -26.067 4.271 19.300 1.00 81.75 132 ASP A N 1
ATOM 990 C CA . ASP A 1 132 ? -26.126 3.351 20.437 1.00 81.75 132 ASP A CA 1
ATOM 991 C C . ASP A 1 132 ? -24.737 2.769 20.742 1.00 81.75 132 ASP A C 1
ATOM 993 O O . ASP A 1 132 ? -24.004 2.350 19.843 1.00 81.75 132 ASP A O 1
ATOM 997 N N . GLN A 1 133 ? -24.392 2.715 22.028 1.00 78.81 133 GLN A N 1
ATOM 998 C CA . GLN A 1 133 ? -23.155 2.110 22.516 1.00 78.81 133 GLN A CA 1
ATOM 999 C C . GLN A 1 133 ? -23.166 0.576 22.421 1.00 78.81 133 GLN A C 1
ATOM 1001 O O . GLN A 1 133 ? -22.093 -0.025 22.375 1.00 78.81 133 GLN A O 1
ATOM 1006 N N . GLY A 1 134 ? -24.337 -0.069 22.343 1.00 86.25 134 GLY A N 1
ATOM 1007 C CA . GLY A 1 134 ? -24.438 -1.525 22.191 1.00 86.25 134 GLY A CA 1
ATOM 1008 C C . GLY A 1 134 ? -23.749 -2.053 20.926 1.00 86.25 134 GLY A C 1
ATOM 1009 O O . GLY A 1 134 ? -23.072 -3.081 20.965 1.00 86.25 134 GLY A O 1
ATOM 1010 N N . VAL A 1 135 ? -23.834 -1.305 19.820 1.00 85.62 135 VAL A N 1
ATOM 1011 C CA . VAL A 1 135 ? -23.173 -1.655 18.548 1.00 85.62 135 VAL A CA 1
ATOM 1012 C C . VAL A 1 135 ? -21.648 -1.634 18.692 1.00 85.62 135 VAL A C 1
ATOM 1014 O O . VAL A 1 135 ? -20.965 -2.526 18.187 1.00 85.62 135 VAL A O 1
ATOM 1017 N N . ALA A 1 136 ? -21.108 -0.658 19.430 1.00 88.06 136 ALA A N 1
ATOM 1018 C CA . ALA A 1 136 ? -19.675 -0.563 19.695 1.00 88.06 136 ALA A CA 1
ATOM 1019 C C . ALA A 1 136 ? -19.167 -1.743 20.537 1.00 88.06 136 ALA A C 1
ATOM 1021 O O . ALA A 1 136 ? -18.153 -2.344 20.189 1.00 88.06 136 ALA A O 1
ATOM 1022 N N . GLN A 1 137 ? -19.907 -2.137 21.580 1.00 89.81 137 GLN A N 1
ATOM 1023 C CA . GLN A 1 137 ? -19.543 -3.279 22.430 1.00 89.81 137 GLN A CA 1
ATOM 1024 C C . GLN A 1 137 ? -19.521 -4.604 21.654 1.00 89.81 137 GLN A C 1
ATOM 1026 O O . GLN A 1 137 ? -18.609 -5.415 21.823 1.00 89.81 137 GLN A O 1
ATOM 1031 N N . GLU A 1 138 ? -20.499 -4.827 20.773 1.00 90.06 138 GLU A N 1
ATOM 1032 C CA . GLU A 1 138 ? -20.525 -6.029 19.936 1.00 90.06 138 GLU A CA 1
ATOM 1033 C C . GLU A 1 138 ? -19.364 -6.046 18.929 1.00 90.06 138 GLU A C 1
ATOM 1035 O O . GLU A 1 138 ? -18.743 -7.091 18.715 1.00 90.06 138 GLU A O 1
ATOM 1040 N N . MET A 1 139 ? -19.015 -4.892 18.353 1.00 91.12 139 MET A N 1
ATOM 1041 C CA . MET A 1 139 ? -17.845 -4.773 17.479 1.00 91.12 139 MET A CA 1
ATOM 1042 C C . MET A 1 139 ? -16.538 -5.042 18.220 1.00 91.12 139 MET A C 1
ATOM 1044 O O . MET A 1 139 ? -15.713 -5.814 17.733 1.00 91.12 139 MET A O 1
ATOM 1048 N N . GLU A 1 140 ? -16.360 -4.489 19.418 1.00 92.81 140 GLU A N 1
ATOM 1049 C CA . GLU A 1 140 ? -15.191 -4.772 20.256 1.00 92.81 140 GLU A CA 1
ATOM 1050 C C . GLU A 1 140 ? -15.065 -6.266 20.573 1.00 92.81 140 GLU A C 1
ATOM 1052 O O . GLU A 1 140 ? -13.973 -6.830 20.462 1.00 92.81 140 GLU A O 1
ATOM 1057 N N . ARG A 1 141 ? -16.177 -6.944 20.886 1.00 93.19 141 ARG A N 1
ATOM 1058 C CA . ARG A 1 141 ? -16.196 -8.393 21.136 1.00 93.19 141 ARG A CA 1
ATOM 1059 C C . ARG A 1 141 ? -15.724 -9.193 19.920 1.00 93.19 141 ARG A C 1
ATOM 1061 O O . ARG A 1 141 ? -14.978 -10.160 20.082 1.00 93.19 141 ARG A O 1
ATOM 1068 N N . LYS A 1 142 ? -16.131 -8.805 18.708 1.00 93.19 142 LYS A N 1
ATOM 1069 C CA . LYS A 1 142 ? -15.668 -9.434 17.458 1.00 93.19 142 LYS A CA 1
ATOM 1070 C C . LYS A 1 142 ? -14.190 -9.144 17.191 1.00 93.19 142 LYS A C 1
ATOM 1072 O O . LYS A 1 142 ? -13.432 -10.062 16.887 1.00 93.19 142 LYS A O 1
ATOM 1077 N N . ILE A 1 143 ? -13.755 -7.898 17.381 1.00 95.12 143 ILE A N 1
ATOM 1078 C CA . ILE A 1 143 ? -12.351 -7.484 17.233 1.00 95.12 143 ILE A CA 1
ATOM 1079 C C . ILE A 1 143 ? -11.445 -8.293 18.168 1.00 95.12 143 ILE A C 1
ATOM 1081 O O . ILE A 1 143 ? -10.420 -8.815 17.730 1.00 95.12 143 ILE A O 1
ATOM 1085 N N . GLN A 1 144 ? -11.841 -8.490 19.428 1.00 94.81 144 GLN A N 1
ATOM 1086 C CA . GLN A 1 144 ? -11.075 -9.285 20.394 1.00 94.81 144 GLN A CA 1
ATOM 1087 C C . GLN A 1 144 ? -10.817 -10.727 19.927 1.00 94.81 144 GLN A C 1
ATOM 1089 O O . GLN A 1 144 ? -9.788 -11.302 20.283 1.00 94.81 144 GLN A O 1
ATOM 1094 N N . GLN A 1 145 ? -11.706 -11.299 19.107 1.00 94.75 145 GLN A N 1
ATOM 1095 C CA . GLN A 1 145 ? -11.554 -12.652 18.562 1.00 94.75 145 GLN A CA 1
ATOM 1096 C C . GLN A 1 145 ? -10.553 -12.722 17.401 1.00 94.75 145 GLN A C 1
ATOM 1098 O O . GLN A 1 145 ? -9.970 -13.782 17.173 1.00 94.75 145 GLN A O 1
ATOM 1103 N N . ILE A 1 146 ? -10.336 -11.621 16.671 1.00 95.25 146 ILE A N 1
ATOM 1104 C CA . ILE A 1 146 ? -9.497 -11.606 15.460 1.00 95.25 146 ILE A CA 1
ATOM 1105 C C . ILE A 1 146 ? -8.185 -10.825 15.609 1.00 95.25 146 ILE A C 1
ATOM 1107 O O . ILE A 1 146 ? -7.253 -11.069 14.842 1.00 95.25 146 ILE A O 1
ATOM 1111 N N . GLN A 1 147 ? -8.072 -9.933 16.598 1.00 95.94 147 GLN A N 1
ATOM 1112 C CA . GLN A 1 147 ? -6.958 -8.985 16.744 1.00 95.94 147 GLN A CA 1
ATOM 1113 C C . GLN A 1 147 ? -5.571 -9.637 16.721 1.00 95.94 147 GLN A C 1
ATOM 1115 O O . GLN A 1 147 ? -4.664 -9.121 16.069 1.00 95.94 147 GLN A O 1
ATOM 1120 N N . SER A 1 148 ? -5.406 -10.792 17.378 1.00 96.44 148 SER A N 1
ATOM 1121 C CA . SER A 1 148 ? -4.115 -11.494 17.424 1.00 96.44 148 SER A CA 1
ATOM 1122 C C . SER A 1 148 ? -3.725 -11.985 16.039 1.00 96.44 148 SER A C 1
ATOM 1124 O O . SER A 1 148 ? -2.640 -11.684 15.543 1.00 96.44 148 SER A O 1
ATOM 1126 N N . ARG A 1 149 ? -4.658 -12.673 15.370 1.00 95.94 149 ARG A N 1
ATOM 1127 C CA . ARG A 1 149 ? -4.429 -13.213 14.032 1.00 95.94 149 ARG A CA 1
ATOM 1128 C C . ARG A 1 149 ? -4.186 -12.102 13.014 1.00 95.94 149 ARG A C 1
ATOM 1130 O O . ARG A 1 149 ? -3.323 -12.236 12.152 1.00 95.94 149 ARG A O 1
ATOM 1137 N N . SER A 1 150 ? -4.929 -11.006 13.117 1.00 95.75 150 SER A N 1
ATOM 1138 C CA . SER A 1 150 ? -4.763 -9.847 12.245 1.00 95.75 150 SER A CA 1
ATOM 1139 C C . SER A 1 150 ? -3.382 -9.199 12.405 1.00 95.75 150 SER A C 1
ATOM 1141 O O . SER A 1 150 ? -2.713 -8.908 11.409 1.00 95.75 150 SER A O 1
ATOM 1143 N N . ALA A 1 151 ? -2.911 -9.023 13.643 1.00 97.12 151 ALA A N 1
ATOM 1144 C CA . ALA A 1 151 ? -1.583 -8.478 13.913 1.00 97.12 151 ALA A CA 1
ATOM 1145 C C . ALA A 1 151 ? -0.460 -9.392 13.387 1.00 97.12 151 ALA A C 1
ATOM 1147 O O . ALA A 1 151 ? 0.481 -8.901 12.765 1.00 97.12 151 ALA A O 1
ATOM 1148 N N . GLU A 1 152 ? -0.582 -10.714 13.565 1.00 97.50 152 GLU A N 1
ATOM 1149 C CA . GLU A 1 152 ? 0.345 -11.704 12.994 1.00 97.50 152 GLU A CA 1
ATOM 1150 C C . GLU A 1 152 ? 0.412 -11.620 11.465 1.00 97.50 152 GLU A C 1
ATOM 1152 O O . GLU A 1 152 ? 1.499 -11.566 10.891 1.00 97.50 152 GLU A O 1
ATOM 1157 N N . LEU A 1 153 ? -0.747 -11.589 10.799 1.00 97.38 153 LEU A N 1
ATOM 1158 C CA . LEU A 1 153 ? -0.824 -11.511 9.339 1.00 97.38 153 LEU A CA 1
ATOM 1159 C C . LEU A 1 153 ? -0.263 -10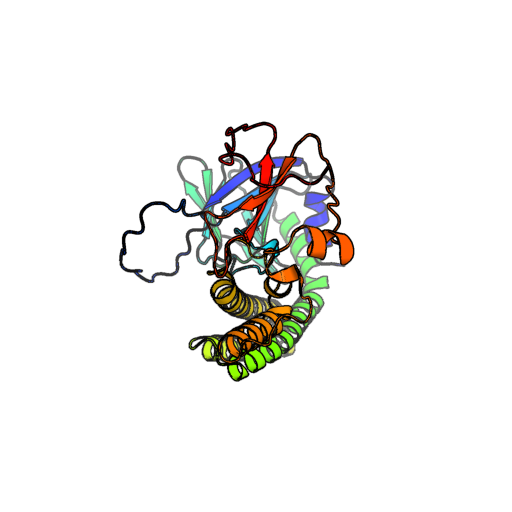.190 8.809 1.00 97.38 153 LEU A C 1
ATOM 1161 O O . LEU A 1 153 ? 0.418 -10.183 7.786 1.00 97.38 153 LEU A O 1
ATOM 1165 N N . SER A 1 154 ? -0.508 -9.088 9.517 1.00 97.00 154 SER A N 1
ATOM 1166 C CA . SER A 1 154 ? 0.029 -7.772 9.159 1.00 97.00 154 SER A CA 1
ATOM 1167 C C . SER A 1 154 ? 1.557 -7.760 9.225 1.00 97.00 154 SER A C 1
ATOM 1169 O O . SER A 1 154 ? 2.208 -7.279 8.297 1.00 97.00 154 SER A O 1
ATOM 1171 N N . LEU A 1 155 ? 2.140 -8.344 10.280 1.00 98.44 155 LEU A N 1
ATOM 1172 C CA . LEU A 1 155 ? 3.589 -8.501 10.407 1.00 98.44 155 LEU A CA 1
ATOM 1173 C C . LEU A 1 155 ? 4.157 -9.392 9.293 1.00 98.44 155 LEU A C 1
ATOM 1175 O O . LEU A 1 155 ? 5.086 -8.974 8.604 1.00 98.44 155 LEU A O 1
ATOM 1179 N N . ALA A 1 156 ? 3.561 -10.564 9.057 1.00 98.44 156 ALA A N 1
ATOM 1180 C CA . ALA A 1 156 ? 4.005 -11.486 8.011 1.00 98.44 156 ALA A CA 1
ATOM 1181 C C . ALA A 1 156 ? 3.943 -10.850 6.609 1.00 98.44 156 ALA A C 1
ATOM 1183 O O . ALA A 1 156 ? 4.846 -11.034 5.787 1.00 98.44 156 ALA A O 1
ATOM 1184 N N . LEU A 1 157 ? 2.904 -10.052 6.336 1.00 97.69 157 LEU A N 1
ATOM 1185 C CA . LEU A 1 157 ? 2.776 -9.288 5.097 1.00 97.69 157 LEU A CA 1
ATOM 1186 C C . LEU A 1 157 ? 3.902 -8.257 4.954 1.00 97.69 157 LEU A C 1
ATOM 1188 O O . LEU A 1 157 ? 4.479 -8.134 3.872 1.00 97.69 157 LEU A O 1
ATOM 1192 N N . ALA A 1 158 ? 4.212 -7.520 6.024 1.00 98.31 158 ALA A N 1
ATOM 1193 C CA . ALA A 1 158 ? 5.276 -6.523 6.021 1.00 98.31 158 ALA A CA 1
ATOM 1194 C C . ALA A 1 158 ? 6.659 -7.158 5.820 1.00 98.31 158 ALA A C 1
ATOM 1196 O O . ALA A 1 158 ? 7.425 -6.664 4.996 1.00 98.31 158 ALA A O 1
ATOM 1197 N N . GLU A 1 159 ? 6.951 -8.272 6.496 1.00 98.50 159 GLU A N 1
ATOM 1198 C CA . GLU A 1 159 ? 8.194 -9.040 6.340 1.00 98.50 159 GLU A CA 1
ATOM 1199 C C . GLU A 1 159 ? 8.356 -9.552 4.902 1.00 98.50 159 GLU A C 1
ATOM 1201 O O . GLU A 1 159 ? 9.350 -9.250 4.241 1.00 98.50 159 GLU A O 1
ATOM 1206 N N . THR A 1 160 ? 7.327 -10.211 4.363 1.00 98.38 160 THR A N 1
ATOM 1207 C CA . THR A 1 160 ? 7.350 -10.740 2.988 1.00 98.38 160 THR A CA 1
ATOM 1208 C C . THR A 1 160 ? 7.529 -9.625 1.953 1.00 98.38 160 THR A C 1
ATOM 1210 O O . THR A 1 160 ? 8.292 -9.751 0.990 1.00 98.38 160 THR A O 1
ATOM 1213 N N . LYS A 1 161 ? 6.833 -8.492 2.131 1.00 97.38 161 LYS A N 1
ATOM 1214 C CA . LYS A 1 161 ? 6.996 -7.328 1.250 1.00 97.38 161 LYS A CA 1
ATOM 1215 C C . LYS A 1 161 ? 8.399 -6.744 1.358 1.00 97.38 161 LYS A C 1
ATOM 1217 O O . LYS A 1 161 ? 8.966 -6.393 0.326 1.00 97.38 161 LYS A O 1
ATOM 1222 N N . PHE A 1 162 ? 8.940 -6.640 2.568 1.00 98.38 162 PHE A N 1
ATOM 1223 C CA . PHE A 1 162 ? 10.272 -6.106 2.810 1.00 98.38 162 PHE A CA 1
ATOM 1224 C C . PHE A 1 162 ? 11.340 -6.928 2.090 1.00 98.38 162 PHE A C 1
ATOM 1226 O O . PHE A 1 162 ? 12.142 -6.354 1.362 1.00 98.38 162 PHE A O 1
ATOM 1233 N N . GLU A 1 163 ? 11.318 -8.254 2.227 1.00 97.81 163 GLU A N 1
ATOM 1234 C CA . GLU A 1 163 ? 12.275 -9.150 1.565 1.00 97.81 163 GLU A CA 1
ATOM 1235 C C . GLU A 1 163 ? 12.235 -9.000 0.041 1.00 97.81 163 GLU A C 1
ATOM 1237 O O . GLU A 1 163 ? 13.269 -8.821 -0.608 1.00 97.81 163 GLU A O 1
ATOM 1242 N N . ARG A 1 164 ? 11.026 -8.995 -0.536 1.00 97.25 164 ARG A N 1
ATOM 1243 C CA . ARG A 1 164 ? 10.844 -8.822 -1.981 1.00 97.25 164 ARG A CA 1
ATOM 1244 C C . ARG A 1 164 ? 11.372 -7.474 -2.466 1.00 97.25 164 ARG A C 1
ATOM 1246 O O . ARG A 1 164 ? 12.033 -7.419 -3.497 1.00 97.25 164 ARG A O 1
ATOM 1253 N N . VAL A 1 165 ? 11.072 -6.395 -1.746 1.00 97.25 165 VAL A N 1
ATOM 1254 C CA . VAL A 1 165 ? 11.516 -5.045 -2.119 1.00 97.25 165 VAL A CA 1
ATOM 1255 C C . VAL A 1 165 ? 13.020 -4.896 -1.944 1.00 97.25 165 VAL A C 1
ATOM 1257 O O . VAL A 1 165 ? 13.663 -4.335 -2.820 1.00 97.25 165 VAL A O 1
ATOM 1260 N N . GLN A 1 166 ? 13.589 -5.455 -0.874 1.00 97.00 166 GLN A N 1
ATOM 1261 C CA . GLN A 1 166 ? 15.027 -5.438 -0.629 1.00 97.00 166 GLN A CA 1
ATOM 1262 C C . GLN A 1 166 ? 15.801 -6.088 -1.773 1.00 97.00 166 GLN A C 1
ATOM 1264 O O . GLN A 1 166 ? 16.801 -5.533 -2.216 1.00 97.00 166 GLN A O 1
ATOM 1269 N N . LYS A 1 167 ? 15.341 -7.246 -2.260 1.00 96.94 167 LYS A N 1
ATOM 1270 C CA . LYS A 1 167 ? 15.992 -7.942 -3.373 1.00 9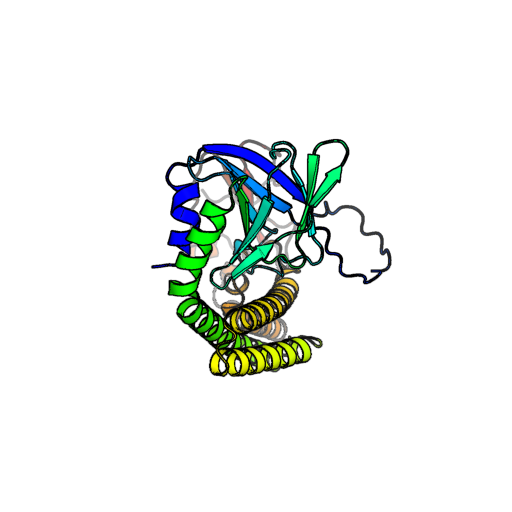6.94 167 LYS A CA 1
ATOM 1271 C C . LYS A 1 167 ? 16.051 -7.070 -4.630 1.00 96.94 167 LYS A C 1
ATOM 1273 O O . LYS A 1 167 ? 17.113 -6.940 -5.224 1.00 96.94 167 LYS A O 1
ATOM 1278 N N . ILE A 1 168 ? 14.922 -6.472 -5.005 1.00 96.69 168 ILE A N 1
ATOM 1279 C CA . ILE A 1 168 ? 14.834 -5.626 -6.201 1.00 96.69 168 ILE A CA 1
ATOM 1280 C C . ILE A 1 168 ? 15.634 -4.333 -6.021 1.00 96.69 168 ILE A C 1
ATOM 1282 O O . ILE A 1 168 ? 16.350 -3.937 -6.929 1.00 96.69 168 ILE A O 1
ATOM 1286 N N . ASP A 1 169 ? 15.565 -3.695 -4.850 1.00 95.94 169 ASP A N 1
ATOM 1287 C CA . ASP A 1 169 ? 16.335 -2.479 -4.563 1.00 95.94 169 ASP A CA 1
ATOM 1288 C C . ASP A 1 169 ? 17.848 -2.725 -4.668 1.00 95.94 169 ASP A C 1
ATOM 1290 O O . ASP A 1 169 ? 18.555 -1.925 -5.272 1.00 95.94 169 ASP A O 1
ATOM 1294 N N . LEU A 1 170 ? 18.345 -3.860 -4.159 1.00 95.25 170 LEU A N 1
ATOM 1295 C CA . LEU A 1 170 ? 19.748 -4.258 -4.316 1.00 95.25 170 LEU A CA 1
ATOM 1296 C C . LEU A 1 170 ? 20.137 -4.420 -5.789 1.00 95.25 170 LEU A C 1
ATOM 1298 O O . LEU A 1 170 ? 21.147 -3.863 -6.205 1.00 95.25 170 LEU A O 1
ATOM 1302 N N . GLU A 1 171 ? 19.320 -5.109 -6.583 1.00 96.06 171 GLU A N 1
ATOM 1303 C CA . GLU A 1 171 ? 19.580 -5.305 -8.013 1.00 96.06 171 GLU A CA 1
ATOM 1304 C C . GLU A 1 171 ? 19.575 -3.974 -8.787 1.00 96.06 171 GLU A C 1
ATOM 1306 O O . GLU A 1 171 ? 20.444 -3.722 -9.618 1.00 96.06 171 GLU A O 1
ATOM 1311 N N . LEU A 1 172 ? 18.648 -3.066 -8.467 1.00 95.06 172 LEU A N 1
ATOM 1312 C CA . LEU A 1 172 ? 18.610 -1.718 -9.045 1.00 95.06 172 LEU A CA 1
ATOM 1313 C C . LEU A 1 172 ? 19.835 -0.880 -8.640 1.00 95.06 172 LEU A C 1
ATOM 1315 O O . LEU A 1 172 ? 20.370 -0.134 -9.462 1.00 95.06 172 LEU A O 1
ATOM 1319 N N . ASN A 1 173 ? 20.313 -1.019 -7.400 1.00 94.06 173 ASN A N 1
ATOM 1320 C CA . ASN A 1 173 ? 21.547 -0.378 -6.946 1.00 94.06 173 ASN A CA 1
ATOM 1321 C C . ASN A 1 173 ? 22.776 -0.924 -7.698 1.00 94.06 173 ASN A C 1
ATOM 1323 O O . ASN A 1 173 ? 23.623 -0.137 -8.119 1.00 94.06 173 ASN A O 1
ATOM 1327 N N . GLU A 1 174 ? 22.864 -2.241 -7.910 1.00 94.31 174 GLU A N 1
ATOM 1328 C CA . GLU A 1 174 ? 23.935 -2.885 -8.690 1.00 94.31 174 GLU A CA 1
ATOM 1329 C C . GLU A 1 174 ? 23.935 -2.442 -10.161 1.00 94.31 174 GLU A C 1
ATOM 1331 O O . GLU A 1 174 ? 24.998 -2.267 -10.757 1.00 94.31 174 GLU A O 1
ATOM 1336 N N . LEU A 1 175 ? 22.754 -2.187 -10.730 1.00 93.81 175 LEU A N 1
ATOM 1337 C CA . LEU A 1 175 ? 22.584 -1.633 -12.078 1.00 93.81 175 LEU A CA 1
ATOM 1338 C C . LEU A 1 175 ? 22.891 -0.125 -12.170 1.00 93.81 175 LEU A C 1
ATOM 1340 O O . LEU A 1 175 ? 22.826 0.439 -13.262 1.00 93.81 175 LEU A O 1
ATOM 1344 N N . GLY A 1 176 ? 23.225 0.537 -11.057 1.00 92.44 176 GLY A N 1
ATOM 1345 C CA . GLY A 1 176 ? 23.570 1.963 -11.018 1.00 92.44 176 GLY A CA 1
ATOM 1346 C C . GLY A 1 176 ? 22.372 2.917 -11.066 1.00 92.44 176 GLY A C 1
ATOM 1347 O O . GLY A 1 176 ? 22.562 4.125 -11.175 1.00 92.44 176 GLY A O 1
ATOM 1348 N N . VAL A 1 177 ? 21.147 2.397 -10.949 1.00 92.06 177 VAL A N 1
ATOM 1349 C CA . VAL A 1 177 ? 19.880 3.159 -10.990 1.00 92.06 177 VAL A CA 1
ATOM 1350 C C . VAL A 1 177 ? 19.211 3.246 -9.614 1.00 92.06 177 VAL A C 1
ATOM 1352 O O . VAL A 1 177 ? 18.004 3.445 -9.484 1.00 92.06 177 VAL A O 1
ATOM 1355 N N . GLY A 1 178 ? 20.017 3.085 -8.566 1.00 88.62 178 GLY A N 1
ATOM 1356 C CA . GLY A 1 178 ? 19.610 3.174 -7.172 1.00 88.62 178 GLY A CA 1
ATOM 1357 C C . GLY A 1 178 ? 19.062 4.540 -6.756 1.00 88.62 178 GLY A C 1
ATOM 1358 O O . GLY A 1 178 ? 19.388 5.578 -7.335 1.00 88.62 178 GLY A O 1
ATOM 1359 N N . LEU A 1 179 ? 18.270 4.560 -5.681 1.00 89.00 179 LEU A N 1
ATOM 1360 C CA . LEU A 1 179 ? 17.761 5.797 -5.084 1.00 89.00 179 LEU A CA 1
ATOM 1361 C C . LEU A 1 179 ? 18.620 6.228 -3.895 1.00 89.00 179 LEU A C 1
ATOM 1363 O O . LEU A 1 179 ? 18.775 5.484 -2.928 1.00 89.00 179 LEU A O 1
ATOM 1367 N N . SER A 1 180 ? 19.067 7.485 -3.887 1.00 80.56 180 SER A N 1
ATOM 1368 C CA . SER A 1 180 ? 19.837 8.061 -2.771 1.00 80.56 180 SER A CA 1
ATOM 1369 C C . SER A 1 180 ? 19.079 8.032 -1.435 1.00 80.56 180 SER A C 1
ATOM 1371 O O . SER A 1 180 ? 19.660 7.746 -0.389 1.00 80.56 180 SER A O 1
ATOM 1373 N N . ALA A 1 181 ? 17.764 8.270 -1.464 1.00 79.94 181 ALA A N 1
ATOM 1374 C CA . ALA A 1 181 ? 16.886 8.180 -0.295 1.00 79.94 181 ALA A CA 1
ATOM 1375 C C . ALA A 1 181 ? 16.434 6.739 0.032 1.00 79.94 181 ALA A C 1
ATOM 1377 O O . ALA A 1 181 ? 15.817 6.516 1.080 1.00 79.94 181 ALA A O 1
ATOM 1378 N N . GLY A 1 182 ? 16.733 5.759 -0.832 1.00 84.38 182 GLY A N 1
ATOM 1379 C CA . GLY A 1 182 ? 16.243 4.385 -0.707 1.00 84.38 182 GLY A CA 1
ATOM 1380 C C . GLY A 1 182 ? 16.728 3.692 0.563 1.00 84.38 182 GLY A C 1
ATOM 1381 O O . GLY A 1 182 ? 15.930 3.126 1.315 1.00 84.38 182 GLY A O 1
ATOM 1382 N N . SER A 1 183 ? 18.010 3.867 0.893 1.00 87.75 183 SER A N 1
ATOM 1383 C CA . SER A 1 183 ? 18.629 3.316 2.104 1.00 87.75 183 SER A CA 1
ATOM 1384 C C . SER A 1 183 ? 17.930 3.758 3.393 1.00 87.75 183 SER A C 1
ATOM 1386 O O . SER A 1 183 ? 17.764 2.956 4.313 1.00 87.75 183 SER A O 1
ATOM 1388 N N . HIS A 1 184 ? 17.476 5.016 3.467 1.00 92.81 184 HIS A N 1
ATOM 1389 C CA . HIS A 1 184 ? 16.764 5.526 4.641 1.00 92.81 184 HIS A CA 1
ATOM 1390 C C . HIS A 1 184 ? 15.385 4.869 4.790 1.00 92.81 184 HIS A C 1
ATOM 1392 O O . HIS A 1 184 ? 15.035 4.409 5.878 1.00 92.81 184 HIS A O 1
ATOM 1398 N N . LEU A 1 185 ? 14.617 4.773 3.698 1.00 94.31 185 LEU A N 1
ATOM 1399 C CA . LEU A 1 185 ? 13.300 4.127 3.698 1.00 94.31 185 LEU A CA 1
ATOM 1400 C C . LEU A 1 185 ? 13.399 2.641 4.064 1.00 94.31 185 LEU A C 1
ATOM 1402 O O . LEU A 1 185 ? 12.596 2.150 4.862 1.00 94.31 185 LEU A O 1
ATOM 1406 N N . MET A 1 186 ? 14.411 1.938 3.550 1.00 96.38 186 MET A N 1
ATOM 1407 C CA . MET A 1 186 ? 14.671 0.536 3.887 1.00 96.38 186 MET A CA 1
ATOM 1408 C C . MET A 1 186 ? 15.055 0.358 5.359 1.00 96.38 186 MET A C 1
ATOM 1410 O O . MET A 1 186 ? 14.511 -0.515 6.040 1.00 96.38 186 MET A O 1
ATOM 1414 N N . LEU A 1 187 ? 15.940 1.205 5.892 1.00 96.69 187 LEU A N 1
ATOM 1415 C CA . LEU A 1 187 ? 16.333 1.148 7.302 1.00 96.69 187 LEU A CA 1
ATOM 1416 C C . LEU A 1 187 ? 15.142 1.415 8.236 1.00 96.69 187 LEU A C 1
ATOM 1418 O O . LEU A 1 187 ? 14.929 0.674 9.198 1.00 96.69 187 LEU A O 1
ATOM 1422 N N . GLN A 1 188 ? 14.344 2.442 7.938 1.00 97.12 188 GLN A N 1
ATOM 1423 C CA . GLN A 1 188 ? 13.167 2.793 8.730 1.00 97.12 188 GLN A CA 1
ATOM 1424 C C . GLN A 1 188 ? 12.093 1.696 8.673 1.00 97.12 188 GLN A C 1
ATOM 1426 O O . GLN A 1 188 ? 11.524 1.346 9.707 1.00 97.12 188 GLN A O 1
ATOM 1431 N N . SER A 1 189 ? 11.862 1.101 7.499 1.00 97.81 189 SER A N 1
ATOM 1432 C CA . SER A 1 189 ? 10.927 -0.022 7.340 1.00 97.81 189 SER A CA 1
ATOM 1433 C C . SER A 1 189 ? 11.358 -1.232 8.170 1.00 97.81 189 SER A C 1
ATOM 1435 O O . SER A 1 189 ? 10.541 -1.809 8.884 1.00 97.81 189 SER A O 1
ATOM 1437 N N . ARG A 1 190 ? 12.655 -1.577 8.151 1.00 98.44 190 ARG A N 1
ATOM 1438 C CA . ARG A 1 190 ? 13.209 -2.657 8.982 1.00 98.44 190 ARG A CA 1
ATOM 1439 C C . ARG A 1 190 ? 12.993 -2.384 10.468 1.00 98.44 190 ARG A C 1
ATOM 1441 O O . ARG A 1 190 ? 12.552 -3.269 11.192 1.00 98.44 190 ARG A O 1
ATOM 1448 N N . ARG A 1 191 ? 13.270 -1.158 10.920 1.00 98.50 191 ARG A N 1
ATOM 1449 C CA . ARG A 1 191 ? 13.056 -0.759 12.316 1.00 98.50 191 ARG A CA 1
ATOM 1450 C C . ARG A 1 191 ? 11.593 -0.935 12.741 1.00 98.50 191 ARG A C 1
ATOM 1452 O O . ARG A 1 191 ? 11.345 -1.508 13.796 1.00 98.50 191 ARG A O 1
ATOM 1459 N N . LEU A 1 192 ? 10.642 -0.493 11.919 1.00 98.50 192 LEU A N 1
ATOM 1460 C CA . LEU A 1 192 ? 9.209 -0.642 12.198 1.00 98.50 192 LEU A CA 1
ATOM 1461 C C . LEU A 1 192 ? 8.775 -2.115 12.265 1.00 98.50 192 LEU A C 1
ATOM 1463 O O . LEU A 1 192 ? 7.974 -2.473 13.125 1.00 98.50 192 LEU A O 1
ATOM 1467 N N . ILE A 1 193 ? 9.329 -2.982 11.414 1.00 98.69 193 ILE A N 1
ATOM 1468 C CA . ILE A 1 193 ? 9.080 -4.433 11.464 1.00 98.69 193 ILE A CA 1
ATOM 1469 C C . ILE A 1 193 ? 9.592 -5.032 12.783 1.00 98.69 193 ILE A C 1
ATOM 1471 O O . ILE A 1 193 ? 8.876 -5.793 13.433 1.00 98.69 193 ILE A O 1
ATOM 1475 N N . GLU A 1 194 ? 10.786 -4.644 13.239 1.00 98.50 194 GLU A N 1
ATOM 1476 C CA . GLU A 1 194 ? 11.307 -5.084 14.542 1.00 98.50 194 GLU A CA 1
ATOM 1477 C C . GLU A 1 194 ? 10.442 -4.584 15.712 1.00 98.50 194 GLU A C 1
ATOM 1479 O O . GLU A 1 194 ? 10.095 -5.352 16.613 1.00 98.50 194 GLU A O 1
ATOM 1484 N N . GLU A 1 195 ? 10.028 -3.315 15.687 1.00 98.44 195 GLU A N 1
ATOM 1485 C CA . GLU A 1 195 ? 9.122 -2.739 16.689 1.00 98.44 195 GLU A CA 1
ATOM 1486 C C . GLU A 1 195 ? 7.742 -3.424 16.676 1.00 98.44 195 GLU A C 1
ATOM 1488 O O . GLU A 1 195 ? 7.144 -3.645 17.736 1.00 98.44 195 GLU A O 1
ATOM 1493 N N . SER A 1 196 ? 7.242 -3.807 15.497 1.00 98.38 196 SER A N 1
ATOM 1494 C CA . SER A 1 196 ? 6.017 -4.597 15.334 1.00 98.38 196 SER A CA 1
ATOM 1495 C C . SER A 1 196 ? 6.158 -5.983 15.972 1.00 98.38 196 SER A C 1
ATOM 1497 O O . SER A 1 196 ? 5.330 -6.367 16.801 1.00 98.38 196 SER A O 1
ATOM 1499 N N . ARG A 1 197 ? 7.263 -6.692 15.702 1.00 98.44 197 ARG A N 1
ATOM 1500 C CA . ARG A 1 197 ? 7.557 -8.010 16.286 1.00 98.44 197 ARG A CA 1
ATOM 1501 C C . ARG A 1 197 ? 7.641 -7.963 17.811 1.00 98.44 197 ARG A C 1
ATOM 1503 O O . ARG A 1 197 ? 7.116 -8.844 18.493 1.00 98.44 197 ARG A O 1
ATOM 1510 N N . LEU A 1 198 ? 8.282 -6.933 18.365 1.00 98.44 198 LEU A N 1
ATOM 1511 C CA . LEU A 1 198 ? 8.341 -6.719 19.814 1.00 98.44 198 LEU A CA 1
ATOM 1512 C C . LEU A 1 198 ? 6.959 -6.423 20.409 1.00 98.44 198 LEU A C 1
ATOM 1514 O O . LEU A 1 198 ? 6.640 -6.933 21.483 1.00 98.44 198 LEU A O 1
ATOM 1518 N N . SER A 1 199 ? 6.139 -5.628 19.719 1.00 98.12 199 SER A N 1
ATOM 1519 C CA . SER A 1 199 ? 4.774 -5.303 20.153 1.00 98.12 199 SER A CA 1
ATOM 1520 C C . SER A 1 199 ? 3.872 -6.537 20.151 1.00 98.12 199 SER A C 1
ATOM 1522 O O . SER A 1 199 ? 3.144 -6.760 21.115 1.00 98.12 199 SER A O 1
ATOM 1524 N N . LEU A 1 200 ? 3.996 -7.396 19.135 1.00 97.56 200 LEU A N 1
ATOM 1525 C CA . LEU A 1 200 ? 3.260 -8.656 19.049 1.00 97.56 200 LEU A CA 1
ATOM 1526 C C . LEU A 1 200 ? 3.629 -9.609 20.194 1.00 97.56 200 LEU A C 1
ATOM 1528 O O . LEU A 1 200 ? 2.743 -10.159 20.843 1.00 97.56 200 LEU A O 1
ATOM 1532 N N . LYS A 1 201 ? 4.924 -9.737 20.523 1.00 97.75 201 LYS A N 1
ATOM 1533 C CA . LYS A 1 201 ? 5.387 -10.526 21.684 1.00 97.75 201 LYS A CA 1
ATOM 1534 C C . LYS A 1 201 ? 4.812 -10.026 23.013 1.00 97.75 201 LYS A C 1
ATOM 1536 O O . LYS A 1 201 ? 4.600 -10.821 23.921 1.00 97.75 201 LYS A O 1
ATOM 1541 N N . LYS A 1 202 ? 4.566 -8.718 23.125 1.00 97.75 202 LYS A N 1
ATOM 1542 C CA . LYS A 1 202 ? 3.931 -8.076 24.288 1.00 97.75 202 LYS A CA 1
ATOM 1543 C C . LYS A 1 202 ? 2.398 -8.092 24.229 1.00 97.75 202 LYS A C 1
ATOM 1545 O O . LYS A 1 202 ? 1.773 -7.486 25.088 1.00 97.75 202 LYS A O 1
ATOM 1550 N N . GLN A 1 203 ? 1.798 -8.742 23.227 1.00 96.94 203 GLN A N 1
ATOM 1551 C CA . GLN A 1 203 ? 0.349 -8.761 22.982 1.00 96.94 203 GLN A CA 1
ATOM 1552 C C . GLN A 1 203 ? -0.263 -7.365 22.748 1.00 96.94 203 GLN A C 1
ATOM 1554 O O . GLN A 1 203 ? -1.467 -7.165 22.878 1.00 96.94 203 GLN A O 1
ATOM 1559 N N . HIS A 1 204 ? 0.552 -6.385 22.347 1.00 97.56 204 HIS A N 1
ATOM 1560 C CA . HIS A 1 204 ? 0.090 -5.068 21.912 1.00 97.56 204 HIS A CA 1
ATOM 1561 C C . HIS A 1 204 ? -0.305 -5.128 20.427 1.00 97.56 204 HIS A C 1
ATOM 1563 O O . HIS A 1 204 ? 0.397 -4.602 19.559 1.00 97.56 204 HIS A O 1
ATOM 1569 N N . TYR A 1 205 ? -1.415 -5.810 20.129 1.00 97.44 205 TYR A N 1
ATOM 1570 C CA . TYR A 1 205 ? -1.832 -6.149 18.761 1.00 97.44 205 TYR A CA 1
ATOM 1571 C C . TYR A 1 205 ? -2.031 -4.930 17.858 1.00 97.44 205 TYR A C 1
ATOM 1573 O O . TYR A 1 205 ? -1.599 -4.942 16.706 1.00 97.44 205 TYR A O 1
ATOM 1581 N N . HIS A 1 206 ? -2.630 -3.859 18.384 1.00 95.44 206 HIS A N 1
ATOM 1582 C CA . HIS A 1 206 ? -2.828 -2.632 17.619 1.00 95.44 206 HIS A CA 1
ATOM 1583 C C . HIS A 1 206 ? -1.502 -1.995 17.195 1.00 95.44 206 HIS A C 1
ATOM 1585 O O . HIS A 1 206 ? -1.276 -1.801 16.006 1.00 95.44 206 HIS A O 1
ATOM 1591 N N . GLN A 1 207 ? -0.580 -1.784 18.140 1.00 96.62 207 GLN A N 1
ATOM 1592 C CA . GLN A 1 207 ? 0.743 -1.227 17.843 1.00 96.62 207 GLN A CA 1
ATOM 1593 C C . GLN A 1 207 ? 1.530 -2.102 16.856 1.00 96.62 207 GLN A C 1
ATOM 1595 O O . GLN A 1 207 ? 2.236 -1.583 15.991 1.00 96.62 207 GLN A O 1
ATOM 1600 N N . ALA A 1 208 ? 1.409 -3.430 16.972 1.00 97.81 208 ALA A N 1
ATOM 1601 C CA . ALA A 1 208 ? 2.041 -4.357 16.042 1.00 97.81 208 ALA A CA 1
ATOM 1602 C C . ALA A 1 208 ? 1.522 -4.156 14.610 1.00 97.81 208 ALA A C 1
ATOM 1604 O O . ALA A 1 208 ? 2.326 -4.011 13.684 1.00 97.81 208 ALA A O 1
ATOM 1605 N N . ARG A 1 209 ? 0.198 -4.087 14.433 1.00 95.88 209 ARG A N 1
ATOM 1606 C CA . ARG A 1 209 ? -0.425 -3.828 13.132 1.00 95.88 209 ARG A CA 1
ATOM 1607 C C . ARG A 1 209 ? -0.041 -2.456 12.579 1.00 95.88 209 ARG A C 1
ATOM 1609 O O . ARG A 1 209 ? 0.420 -2.382 11.446 1.00 95.88 209 ARG A O 1
ATOM 1616 N N . ASP A 1 210 ? -0.156 -1.404 13.381 1.00 94.75 210 ASP A N 1
ATOM 1617 C CA . ASP A 1 210 ? 0.165 -0.030 12.983 1.00 94.75 210 ASP A CA 1
ATOM 1618 C C . ASP A 1 210 ? 1.601 0.102 12.462 1.00 94.75 210 ASP A C 1
ATOM 1620 O O . ASP A 1 210 ? 1.842 0.675 11.399 1.00 94.75 210 ASP A O 1
ATOM 1624 N N . ASN A 1 211 ? 2.566 -0.477 13.181 1.00 97.25 211 ASN A N 1
ATOM 1625 C CA . ASN A 1 211 ? 3.966 -0.474 12.763 1.00 97.25 211 ASN A CA 1
ATOM 1626 C C . ASN A 1 211 ? 4.182 -1.253 11.456 1.00 97.25 211 ASN A C 1
ATOM 1628 O O . ASN A 1 211 ? 4.938 -0.805 10.592 1.00 97.25 211 ASN A O 1
ATOM 1632 N N . ALA A 1 212 ? 3.500 -2.388 11.280 1.00 97.56 212 ALA A N 1
ATOM 1633 C CA . ALA A 1 212 ? 3.577 -3.180 10.054 1.00 97.56 212 ALA A CA 1
ATOM 1634 C C . ALA A 1 212 ? 2.962 -2.448 8.845 1.00 97.56 212 ALA A C 1
ATOM 1636 O O . ALA A 1 212 ? 3.534 -2.459 7.751 1.00 97.56 212 ALA A O 1
ATOM 1637 N N . GLU A 1 213 ? 1.835 -1.760 9.037 1.00 94.94 213 GLU A N 1
ATOM 1638 C CA . GLU A 1 213 ? 1.206 -0.937 8.002 1.00 94.94 213 GLU A CA 1
ATOM 1639 C C . GLU A 1 213 ? 2.085 0.258 7.611 1.00 94.94 213 GLU A C 1
ATOM 1641 O O . GLU A 1 213 ? 2.266 0.517 6.417 1.00 94.94 213 GLU A O 1
ATOM 1646 N N . MET A 1 214 ? 2.698 0.937 8.588 1.00 94.94 214 MET A N 1
ATOM 1647 C CA . MET A 1 214 ? 3.656 2.017 8.330 1.00 94.94 214 MET A CA 1
ATOM 1648 C C . MET A 1 214 ? 4.881 1.515 7.554 1.00 94.94 214 MET A C 1
ATOM 1650 O O . MET A 1 214 ? 5.300 2.159 6.593 1.00 94.94 214 MET A O 1
ATOM 1654 N N . ALA A 1 215 ? 5.422 0.339 7.894 1.00 97.06 215 ALA A N 1
ATOM 1655 C CA . ALA A 1 215 ? 6.501 -0.273 7.117 1.00 97.06 215 ALA A CA 1
ATOM 1656 C C . ALA A 1 215 ? 6.060 -0.536 5.665 1.00 97.06 215 ALA A C 1
ATOM 1658 O O . ALA A 1 215 ? 6.756 -0.164 4.723 1.00 97.06 215 ALA A O 1
ATOM 1659 N N . CYS A 1 216 ? 4.862 -1.094 5.460 1.00 96.12 216 CYS A N 1
ATOM 1660 C CA . CYS A 1 216 ? 4.306 -1.311 4.122 1.00 96.12 216 CYS A CA 1
ATOM 1661 C C . CYS A 1 216 ? 4.108 -0.008 3.332 1.00 96.12 216 CYS A C 1
ATOM 1663 O O . CYS A 1 216 ? 4.263 -0.004 2.110 1.00 96.12 216 CYS A O 1
ATOM 1665 N N . GLN A 1 217 ? 3.741 1.088 3.997 1.00 94.44 217 GLN A N 1
ATOM 1666 C CA . GLN A 1 217 ? 3.613 2.405 3.375 1.00 94.44 217 GLN A CA 1
ATOM 1667 C C . GLN A 1 217 ? 4.972 2.935 2.901 1.00 94.44 217 GLN A C 1
ATOM 1669 O O . GLN A 1 217 ? 5.086 3.342 1.748 1.00 94.44 217 GLN A O 1
ATOM 1674 N N . LEU A 1 218 ? 6.015 2.868 3.735 1.00 95.00 218 LEU A N 1
ATOM 1675 C CA . LEU A 1 218 ? 7.371 3.283 3.347 1.00 95.00 218 LEU A CA 1
ATOM 1676 C C . LEU A 1 218 ? 7.908 2.466 2.165 1.00 95.00 218 LEU A C 1
ATOM 1678 O O . LEU A 1 218 ? 8.484 3.025 1.232 1.00 95.00 218 LEU A O 1
ATOM 1682 N N . LEU A 1 219 ? 7.656 1.155 2.162 1.00 95.94 219 LEU A N 1
ATOM 1683 C CA . LEU A 1 219 ? 8.019 0.286 1.044 1.00 95.94 219 LEU A CA 1
ATOM 1684 C C . LEU A 1 219 ? 7.274 0.648 -0.249 1.00 95.94 219 LEU A C 1
ATOM 1686 O O . LEU A 1 219 ? 7.849 0.505 -1.325 1.00 95.94 219 LEU A O 1
ATOM 1690 N N . ARG A 1 220 ? 6.016 1.108 -0.181 1.00 94.38 220 ARG A N 1
ATOM 1691 C CA . ARG A 1 220 ? 5.280 1.598 -1.364 1.00 94.38 220 ARG A CA 1
ATOM 1692 C C . ARG A 1 220 ? 5.858 2.901 -1.899 1.00 94.38 220 ARG A C 1
ATOM 1694 O O . ARG A 1 220 ? 6.032 3.015 -3.105 1.00 94.38 220 ARG A O 1
ATOM 1701 N N . ILE A 1 221 ? 6.223 3.839 -1.020 1.00 93.50 221 ILE A N 1
ATOM 1702 C CA . ILE A 1 221 ? 6.900 5.088 -1.416 1.00 93.50 221 ILE A CA 1
ATOM 1703 C C . ILE A 1 221 ? 8.169 4.767 -2.214 1.00 93.50 221 ILE A C 1
ATOM 1705 O O . ILE A 1 221 ? 8.382 5.326 -3.291 1.00 93.50 221 ILE A O 1
ATOM 1709 N N . LEU A 1 222 ? 8.981 3.833 -1.708 1.00 95.06 222 LEU A N 1
ATOM 1710 C CA . LEU A 1 222 ? 10.208 3.393 -2.369 1.00 95.06 222 LEU A CA 1
ATOM 1711 C C . LEU A 1 222 ? 9.931 2.798 -3.757 1.00 95.06 222 LEU A C 1
ATOM 1713 O O . LEU A 1 222 ? 10.515 3.239 -4.744 1.00 95.06 222 LEU A O 1
ATOM 1717 N N . GLN A 1 223 ? 9.011 1.833 -3.834 1.00 95.50 223 GLN A N 1
ATOM 1718 C CA . GLN A 1 223 ? 8.630 1.181 -5.093 1.00 95.50 223 GLN A CA 1
ATOM 1719 C C . GLN A 1 223 ? 8.121 2.185 -6.125 1.00 95.50 223 GLN A C 1
ATOM 1721 O O . GLN A 1 223 ? 8.549 2.157 -7.277 1.00 95.50 223 GLN A O 1
ATOM 1726 N N . ARG A 1 224 ? 7.232 3.093 -5.707 1.00 94.00 224 ARG A N 1
ATOM 1727 C CA . ARG A 1 224 ? 6.654 4.117 -6.577 1.00 94.00 224 ARG A CA 1
ATOM 1728 C C . ARG A 1 224 ? 7.717 5.070 -7.101 1.00 94.00 224 ARG A C 1
ATOM 1730 O O . ARG A 1 224 ? 7.680 5.398 -8.277 1.00 94.00 224 ARG A O 1
ATOM 1737 N N . THR A 1 225 ? 8.676 5.468 -6.267 1.00 93.94 225 THR A N 1
ATOM 1738 C CA . THR A 1 225 ? 9.753 6.381 -6.683 1.00 93.94 225 THR A CA 1
ATOM 1739 C C . THR A 1 225 ? 10.669 5.721 -7.717 1.00 93.94 225 THR A C 1
ATOM 1741 O O . THR A 1 225 ? 10.987 6.334 -8.732 1.00 93.94 225 THR A O 1
ATOM 1744 N N . HIS A 1 226 ? 11.042 4.454 -7.505 1.00 94.25 226 HIS A N 1
ATOM 1745 C CA . HIS A 1 226 ? 11.805 3.674 -8.490 1.00 94.25 226 HIS A CA 1
ATOM 1746 C C . HIS A 1 226 ? 11.055 3.556 -9.816 1.00 94.25 226 HIS A C 1
ATOM 1748 O O . HIS A 1 226 ? 11.613 3.814 -10.880 1.00 94.25 226 HIS A O 1
ATOM 1754 N N . TRP A 1 227 ? 9.772 3.203 -9.744 1.00 95.19 227 TRP A N 1
ATOM 1755 C CA . TRP A 1 227 ? 8.926 3.040 -10.919 1.00 95.19 227 TRP A CA 1
ATOM 1756 C C . TRP A 1 227 ? 8.739 4.355 -11.688 1.00 95.19 227 TRP A C 1
ATOM 1758 O O . TRP A 1 227 ? 8.958 4.380 -12.894 1.00 95.19 227 TRP A O 1
ATOM 1768 N N . GLN A 1 228 ? 8.436 5.463 -11.002 1.00 93.12 228 GLN A N 1
ATOM 1769 C CA . GLN A 1 228 ? 8.288 6.787 -11.619 1.00 93.12 228 GLN A CA 1
ATOM 1770 C C . GLN A 1 228 ? 9.557 7.216 -12.363 1.00 93.12 228 GLN A C 1
ATOM 1772 O O . GLN A 1 228 ? 9.467 7.669 -13.501 1.00 93.12 228 GLN A O 1
ATOM 1777 N N . ASN A 1 229 ? 10.736 7.006 -11.770 1.00 91.12 229 ASN A N 1
ATOM 1778 C CA . ASN A 1 229 ? 12.009 7.323 -12.423 1.00 91.12 229 ASN A CA 1
ATOM 1779 C C . ASN A 1 229 ? 12.248 6.499 -13.695 1.00 91.12 229 ASN A C 1
ATOM 1781 O O . ASN A 1 229 ? 12.870 6.990 -14.633 1.00 91.12 229 ASN A O 1
ATOM 1785 N N . ALA A 1 230 ? 11.770 5.256 -13.738 1.00 91.19 230 ALA A N 1
ATOM 1786 C CA . ALA A 1 230 ? 11.911 4.401 -14.909 1.00 91.19 230 ALA A CA 1
ATOM 1787 C C . ALA A 1 230 ? 10.954 4.794 -16.042 1.00 91.19 230 ALA A C 1
ATOM 1789 O O . ALA A 1 230 ? 11.360 4.806 -17.203 1.00 91.19 230 ALA A O 1
ATOM 1790 N N . VAL A 1 231 ? 9.700 5.127 -15.713 1.00 91.50 231 VAL A N 1
ATOM 1791 C CA . VAL A 1 231 ? 8.651 5.381 -16.716 1.00 91.50 231 VAL A CA 1
ATOM 1792 C C . VAL A 1 231 ? 8.561 6.832 -17.178 1.00 91.50 231 VAL A C 1
ATOM 1794 O O . VAL A 1 231 ? 7.903 7.089 -18.178 1.00 91.50 231 VAL A O 1
ATOM 1797 N N . GLN A 1 232 ? 9.235 7.782 -16.516 1.00 89.56 232 GLN A N 1
ATOM 1798 C CA . GLN A 1 232 ? 9.138 9.217 -16.841 1.00 89.56 232 GLN A CA 1
ATOM 1799 C C . GLN A 1 232 ? 9.518 9.576 -18.290 1.00 89.56 232 GLN A C 1
ATOM 1801 O O . GLN A 1 232 ? 9.128 10.632 -18.780 1.00 89.56 232 GLN A O 1
ATOM 1806 N N . HIS A 1 233 ? 10.306 8.730 -18.959 1.00 84.56 233 HIS A N 1
ATOM 1807 C CA . HIS A 1 233 ? 10.743 8.928 -20.345 1.00 84.56 233 HIS A CA 1
ATOM 1808 C C . HIS A 1 233 ? 9.937 8.106 -21.357 1.00 84.56 233 HIS A C 1
ATOM 1810 O O . HIS A 1 233 ? 10.171 8.215 -22.558 1.00 84.56 233 HIS A O 1
ATOM 1816 N N . LEU A 1 234 ? 9.004 7.275 -20.891 1.00 86.50 234 LEU A N 1
ATOM 1817 C CA . LEU A 1 234 ? 8.162 6.452 -21.746 1.00 86.50 234 LEU A CA 1
ATOM 1818 C C . LEU A 1 234 ? 6.894 7.222 -22.119 1.00 86.50 234 LEU A C 1
ATOM 1820 O O . LEU A 1 234 ? 6.311 7.916 -21.291 1.00 86.50 234 LEU A O 1
ATOM 1824 N N . SER A 1 235 ? 6.421 7.050 -23.355 1.00 85.12 235 SER A N 1
ATOM 1825 C CA . SER A 1 235 ? 5.122 7.597 -23.779 1.00 85.12 235 SER A CA 1
ATOM 1826 C C . SER A 1 235 ? 3.947 6.938 -23.046 1.00 85.12 235 SER A C 1
ATOM 1828 O O . SER A 1 235 ? 2.913 7.566 -22.849 1.00 85.12 235 SER A O 1
ATOM 1830 N N . SER A 1 236 ? 4.106 5.673 -22.644 1.00 85.75 236 SER A N 1
ATOM 1831 C CA . SER A 1 236 ? 3.182 4.934 -21.782 1.00 85.75 236 SER A CA 1
ATOM 1832 C C . SER A 1 236 ? 3.949 3.874 -20.978 1.00 85.75 236 SER A C 1
ATOM 1834 O O . SER A 1 236 ? 4.855 3.241 -21.534 1.00 85.75 236 SER A O 1
ATOM 1836 N N . PRO A 1 237 ? 3.568 3.580 -19.717 1.00 85.94 237 PRO A N 1
ATOM 1837 C CA . PRO A 1 237 ? 4.111 2.442 -18.970 1.00 85.94 237 PRO A CA 1
ATOM 1838 C C . PRO A 1 237 ? 3.909 1.085 -19.660 1.00 85.94 237 PRO A C 1
ATOM 1840 O O . PRO A 1 237 ? 4.647 0.143 -19.391 1.00 85.94 237 PRO A O 1
ATOM 1843 N N . THR A 1 238 ? 2.927 0.970 -20.560 1.00 88.31 238 THR A N 1
ATOM 1844 C CA . THR A 1 238 ? 2.661 -0.260 -21.324 1.00 88.31 238 THR A CA 1
ATOM 1845 C C . THR A 1 238 ? 3.509 -0.394 -22.584 1.00 88.31 238 THR A C 1
ATOM 1847 O O . THR A 1 238 ? 3.509 -1.463 -23.188 1.00 88.31 238 THR A O 1
ATOM 1850 N N . SER A 1 239 ? 4.231 0.655 -22.995 1.00 86.06 239 SER A N 1
ATOM 1851 C CA . SER A 1 239 ? 5.105 0.604 -24.175 1.00 86.06 239 SER A CA 1
ATOM 1852 C C . SER A 1 239 ? 6.273 -0.364 -23.987 1.00 86.06 239 SER A C 1
ATOM 1854 O O . SER A 1 239 ? 6.816 -0.864 -24.967 1.00 86.06 239 SER A O 1
ATOM 1856 N N . VAL A 1 240 ? 6.653 -0.647 -22.735 1.00 88.06 240 VAL A N 1
ATOM 1857 C CA . VAL A 1 240 ? 7.703 -1.610 -22.404 1.00 88.06 240 VAL A CA 1
ATOM 1858 C C . VAL A 1 240 ? 7.147 -2.650 -21.428 1.00 88.06 240 VAL A C 1
ATOM 1860 O O . VAL A 1 240 ? 6.782 -2.286 -20.310 1.00 88.06 240 VAL A O 1
ATOM 1863 N N . PRO A 1 241 ? 7.122 -3.950 -21.780 1.00 88.44 241 PRO A N 1
ATOM 1864 C CA . PRO A 1 241 ? 6.545 -4.989 -20.922 1.00 88.44 241 PRO A CA 1
ATOM 1865 C C . PRO A 1 241 ? 7.137 -5.037 -19.508 1.00 88.44 241 PRO A C 1
ATOM 1867 O O . PRO A 1 241 ? 6.435 -5.347 -18.552 1.00 88.44 241 PRO A O 1
ATOM 1870 N N . HIS A 1 242 ? 8.417 -4.691 -19.352 1.00 91.81 242 HIS A N 1
ATOM 1871 C CA . HIS A 1 242 ? 9.105 -4.697 -18.059 1.00 91.81 242 HIS A CA 1
ATOM 1872 C C . HIS A 1 242 ? 8.801 -3.478 -17.166 1.00 91.81 242 HIS A C 1
ATOM 1874 O O . HIS A 1 242 ? 9.207 -3.467 -16.004 1.00 91.81 242 HIS A O 1
ATOM 1880 N N . ALA A 1 243 ? 8.068 -2.477 -17.664 1.00 91.06 243 ALA A N 1
ATOM 1881 C CA . ALA A 1 243 ? 7.711 -1.269 -16.921 1.00 91.06 243 ALA A CA 1
ATOM 1882 C C . ALA A 1 243 ? 6.343 -1.354 -16.210 1.00 91.06 243 ALA A C 1
ATOM 1884 O O . ALA A 1 243 ? 5.979 -0.442 -15.469 1.00 91.06 243 ALA A O 1
ATOM 1885 N N . VAL A 1 244 ? 5.582 -2.440 -16.382 1.00 91.50 244 VAL A N 1
ATOM 1886 C CA . VAL A 1 244 ? 4.205 -2.553 -15.855 1.00 91.50 244 VAL A CA 1
ATOM 1887 C C . VAL A 1 244 ? 4.123 -2.849 -14.355 1.00 91.50 244 VAL A C 1
ATOM 1889 O O . VAL A 1 244 ? 3.067 -2.662 -13.757 1.00 91.50 244 VAL A O 1
ATOM 1892 N N . CYS A 1 245 ? 5.204 -3.310 -13.722 1.00 92.50 245 CYS A N 1
ATOM 1893 C CA . CYS A 1 245 ? 5.254 -3.481 -12.274 1.00 92.50 245 CYS A CA 1
ATOM 1894 C C . CYS A 1 245 ? 6.669 -3.288 -11.719 1.00 92.50 245 CYS A C 1
ATOM 1896 O O . CYS A 1 245 ? 7.671 -3.343 -12.430 1.00 92.50 245 CYS A O 1
ATOM 1898 N N . PHE A 1 246 ? 6.760 -3.092 -10.404 1.00 94.81 246 PHE A N 1
ATOM 1899 C CA . PHE A 1 246 ? 8.043 -2.903 -9.726 1.00 94.81 246 PHE A CA 1
ATOM 1900 C C . PHE A 1 246 ? 8.958 -4.138 -9.813 1.00 94.81 246 PHE A C 1
ATOM 1902 O O . PHE A 1 246 ? 10.175 -3.999 -9.861 1.00 94.81 246 PHE A O 1
ATOM 1909 N N . GLN A 1 247 ? 8.400 -5.354 -9.830 1.00 95.00 247 GLN A N 1
ATOM 1910 C CA . GLN A 1 247 ? 9.200 -6.585 -9.797 1.00 95.00 247 GLN A CA 1
ATOM 1911 C C . GLN A 1 247 ? 9.994 -6.824 -11.086 1.00 95.00 247 GLN A C 1
ATOM 1913 O O . GLN A 1 247 ? 11.031 -7.473 -11.027 1.00 95.00 247 GLN A O 1
ATOM 1918 N N . THR A 1 248 ? 9.523 -6.310 -12.222 1.00 94.88 248 THR A N 1
ATOM 1919 C CA . THR A 1 248 ? 10.185 -6.451 -13.530 1.00 94.88 248 THR A CA 1
ATOM 1920 C C . THR A 1 248 ? 11.109 -5.282 -13.857 1.00 94.88 248 THR A C 1
ATOM 1922 O O . THR A 1 248 ? 11.765 -5.283 -14.896 1.00 94.88 248 THR A O 1
ATOM 1925 N N . LEU A 1 249 ? 11.190 -4.284 -12.974 1.00 94.38 249 LEU A N 1
ATOM 1926 C CA . LEU A 1 249 ? 11.967 -3.073 -13.205 1.00 94.38 249 LEU A CA 1
ATOM 1927 C C . LEU A 1 249 ? 13.471 -3.319 -13.422 1.00 94.38 249 LEU A C 1
ATOM 1929 O O . LEU A 1 249 ? 14.054 -2.636 -14.262 1.00 94.38 249 LEU A O 1
ATOM 1933 N N . PRO A 1 250 ? 14.127 -4.282 -12.745 1.00 95.94 250 PRO A N 1
ATOM 1934 C CA . PRO A 1 250 ? 15.516 -4.603 -13.063 1.00 95.94 250 PRO A CA 1
ATOM 1935 C C . PRO A 1 250 ? 15.710 -5.050 -14.514 1.00 95.94 250 PRO A C 1
ATOM 1937 O O . PRO A 1 250 ? 16.676 -4.648 -15.158 1.00 95.94 250 PRO A O 1
ATOM 1940 N N . ASP A 1 251 ? 14.778 -5.832 -15.060 1.00 94.94 251 ASP A N 1
ATOM 1941 C CA . ASP A 1 251 ? 14.863 -6.317 -16.439 1.00 94.94 251 ASP A CA 1
ATOM 1942 C C . ASP A 1 251 ? 14.631 -5.193 -17.454 1.00 94.94 251 ASP A C 1
ATOM 1944 O O . ASP A 1 251 ? 15.286 -5.170 -18.495 1.00 94.94 251 ASP A O 1
ATOM 1948 N N . TYR A 1 252 ? 13.795 -4.203 -17.115 1.00 94.12 252 TYR A N 1
ATOM 1949 C CA . TYR A 1 252 ? 13.691 -2.959 -17.883 1.00 94.12 252 TYR A CA 1
ATOM 1950 C C . TYR A 1 252 ? 15.058 -2.275 -18.008 1.00 94.12 252 TYR A C 1
ATOM 1952 O O . TYR A 1 252 ? 15.507 -1.978 -19.112 1.00 94.12 252 TYR A O 1
ATOM 1960 N N . TRP A 1 253 ? 15.766 -2.083 -16.895 1.00 93.69 253 TRP A N 1
ATOM 1961 C CA . TRP A 1 253 ? 17.067 -1.414 -16.918 1.00 93.69 253 TRP A CA 1
ATOM 1962 C C . TRP A 1 253 ? 18.158 -2.232 -17.611 1.00 93.69 253 TRP A C 1
ATOM 1964 O O . TRP A 1 253 ? 18.980 -1.659 -18.327 1.00 93.69 253 TRP A O 1
ATOM 1974 N N . LYS A 1 254 ? 18.149 -3.563 -17.475 1.00 93.88 254 LYS A N 1
ATOM 1975 C CA . LYS A 1 254 ? 19.040 -4.441 -18.253 1.00 93.88 254 LYS A CA 1
ATOM 1976 C C . LYS A 1 254 ? 18.787 -4.301 -19.752 1.00 93.88 254 LYS A C 1
ATOM 1978 O O . LYS A 1 254 ? 19.747 -4.205 -20.509 1.00 93.88 254 LYS A O 1
ATOM 1983 N N . LEU A 1 255 ? 17.522 -4.255 -20.178 1.00 91.31 255 LEU A N 1
ATOM 1984 C CA . LEU A 1 255 ? 17.162 -4.036 -21.579 1.00 91.31 255 LEU A CA 1
ATOM 1985 C C . LEU A 1 255 ? 17.698 -2.690 -22.081 1.00 91.31 255 LEU A C 1
ATOM 1987 O O . LEU A 1 255 ? 18.346 -2.653 -23.121 1.00 91.31 255 LEU A O 1
ATOM 1991 N N . ILE A 1 256 ? 17.508 -1.609 -21.319 1.00 89.69 256 ILE A N 1
ATOM 1992 C CA . ILE A 1 256 ? 18.042 -0.284 -21.672 1.00 89.69 256 ILE A CA 1
ATOM 1993 C C . ILE A 1 256 ? 19.573 -0.308 -21.795 1.00 89.69 256 ILE A C 1
ATOM 1995 O O . ILE A 1 256 ? 20.118 0.223 -22.759 1.00 89.69 256 ILE A O 1
ATOM 1999 N N . GLN A 1 257 ? 20.283 -0.969 -20.875 1.00 88.88 257 GLN A N 1
ATOM 2000 C CA . GLN A 1 257 ? 21.741 -1.116 -20.970 1.00 88.88 257 GLN A CA 1
ATOM 2001 C C . GLN A 1 257 ? 22.178 -1.938 -22.191 1.00 88.88 257 GLN A C 1
ATOM 2003 O O . GLN A 1 257 ? 23.218 -1.646 -22.778 1.00 88.88 257 GLN A O 1
ATOM 2008 N N . LEU A 1 258 ? 21.424 -2.976 -22.564 1.00 87.00 258 LEU A N 1
ATOM 2009 C CA . LEU A 1 258 ? 21.707 -3.771 -23.761 1.00 87.00 258 LEU A CA 1
ATOM 2010 C C . LEU A 1 258 ? 21.506 -2.950 -25.036 1.00 87.00 258 LEU A C 1
ATOM 2012 O O . LEU A 1 258 ? 22.378 -2.976 -25.900 1.00 87.00 258 LEU A O 1
ATOM 2016 N N . LEU A 1 259 ? 20.408 -2.196 -25.124 1.00 84.88 259 LEU A N 1
ATOM 2017 C CA . LEU A 1 259 ? 20.123 -1.310 -26.255 1.00 84.88 259 LEU A CA 1
ATOM 2018 C C . LEU A 1 259 ? 21.193 -0.219 -26.390 1.00 84.88 259 LEU A C 1
ATOM 2020 O O . LEU A 1 259 ? 21.751 -0.053 -27.470 1.00 84.88 259 LEU A O 1
ATOM 2024 N N . GLY A 1 260 ? 21.577 0.434 -25.287 1.00 81.56 260 GLY A N 1
ATOM 2025 C CA . GLY A 1 260 ? 22.646 1.441 -25.304 1.00 81.56 260 GLY A CA 1
ATOM 2026 C C . GLY A 1 260 ? 24.006 0.883 -25.747 1.00 81.56 260 GLY A C 1
ATOM 2027 O O . GLY A 1 260 ? 24.740 1.541 -26.474 1.00 81.56 260 GLY A O 1
ATOM 2028 N N . LYS A 1 261 ? 24.338 -0.366 -25.389 1.00 73.12 261 LYS A N 1
ATOM 2029 C CA . LYS A 1 261 ? 25.566 -1.029 -25.873 1.00 73.12 261 LYS A CA 1
ATOM 2030 C C . LYS A 1 261 ? 25.526 -1.363 -27.368 1.00 73.12 261 LYS A C 1
ATOM 2032 O O . LYS A 1 261 ? 26.579 -1.428 -28.001 1.00 73.12 261 LYS A O 1
ATOM 2037 N N . GLN A 1 262 ? 24.341 -1.611 -27.929 1.00 62.78 262 GLN A N 1
ATOM 2038 C CA . GLN A 1 262 ? 24.190 -1.862 -29.365 1.00 62.78 262 GLN A CA 1
ATOM 2039 C C . GLN A 1 262 ? 24.356 -0.585 -30.193 1.00 62.78 262 GLN A C 1
ATOM 2041 O O . GLN A 1 262 ? 24.896 -0.667 -31.290 1.00 62.78 262 GLN A O 1
ATOM 2046 N N . GLU A 1 263 ? 23.988 0.586 -29.667 1.00 61.00 263 GLU A N 1
ATOM 2047 C CA . GLU A 1 263 ? 24.274 1.866 -30.334 1.00 61.00 263 GLU A CA 1
ATOM 2048 C C . GLU A 1 263 ? 25.785 2.116 -30.480 1.00 61.00 263 GLU A C 1
ATOM 2050 O O . GLU A 1 263 ? 26.236 2.624 -31.504 1.00 61.00 263 GLU A O 1
ATOM 2055 N N . GLU A 1 264 ? 26.593 1.706 -29.495 1.00 60.16 264 GLU A N 1
ATOM 2056 C CA . GLU A 1 264 ? 28.057 1.849 -29.543 1.00 60.16 264 GLU A CA 1
ATOM 2057 C C . GLU A 1 264 ? 28.730 0.870 -30.523 1.00 60.16 264 GLU A C 1
ATOM 2059 O O . GLU A 1 264 ? 29.838 1.119 -31.003 1.00 60.16 264 GLU A O 1
ATOM 2064 N N . THR A 1 265 ? 28.069 -0.249 -30.832 1.00 58.09 265 THR A N 1
ATOM 2065 C CA . THR A 1 265 ? 28.541 -1.261 -31.786 1.00 58.09 265 THR A CA 1
ATOM 2066 C C . THR A 1 265 ? 27.376 -1.736 -32.650 1.00 58.09 265 THR A C 1
ATOM 2068 O O . THR A 1 265 ? 26.849 -2.824 -32.400 1.00 58.09 265 THR A O 1
ATOM 2071 N N . PRO A 1 266 ? 26.952 -0.943 -33.656 1.00 59.78 266 PRO A N 1
ATOM 2072 C CA . PRO A 1 266 ? 25.824 -1.304 -34.499 1.00 59.78 266 PRO A CA 1
ATOM 2073 C C . PRO A 1 266 ? 26.138 -2.626 -35.197 1.00 59.78 266 PRO A C 1
ATOM 2075 O O . PRO A 1 266 ? 26.963 -2.708 -36.110 1.00 59.78 266 PRO A O 1
ATOM 2078 N N . GLN A 1 267 ? 25.517 -3.697 -34.707 1.00 59.28 267 GLN A N 1
ATOM 2079 C CA . GLN A 1 267 ? 25.538 -4.970 -35.397 1.00 59.28 267 GLN A CA 1
ATOM 2080 C C . GLN A 1 267 ? 24.669 -4.804 -36.632 1.00 59.28 267 GLN A C 1
ATOM 2082 O O . GLN A 1 267 ? 23.552 -4.294 -36.559 1.00 59.28 267 GLN A O 1
ATOM 2087 N N . THR A 1 268 ? 25.202 -5.206 -37.779 1.00 64.12 268 THR A N 1
ATOM 2088 C CA . THR A 1 268 ? 24.457 -5.188 -39.032 1.00 64.12 268 THR A CA 1
ATOM 2089 C C . THR A 1 268 ? 23.184 -6.008 -38.837 1.00 64.12 268 THR A C 1
ATOM 2091 O O . THR A 1 268 ? 23.257 -7.126 -38.319 1.00 64.12 268 THR A O 1
ATOM 2094 N N . SER A 1 269 ? 22.027 -5.450 -39.210 1.00 68.19 269 SER A N 1
ATOM 2095 C CA . SER A 1 269 ? 20.764 -6.187 -39.155 1.00 68.19 269 SER A CA 1
ATOM 2096 C C . SER A 1 269 ? 20.940 -7.534 -39.855 1.00 68.19 269 SER A C 1
ATOM 2098 O O . SER A 1 269 ? 21.394 -7.592 -40.997 1.00 68.19 269 SER A O 1
ATOM 2100 N N . LEU A 1 270 ? 20.594 -8.623 -39.163 1.00 74.69 270 LEU A N 1
ATOM 2101 C CA . LEU A 1 270 ? 20.639 -9.969 -39.743 1.00 74.69 270 LEU A CA 1
ATOM 2102 C C . LEU A 1 270 ? 19.590 -10.146 -40.850 1.00 74.69 270 LEU A C 1
ATOM 2104 O O . LEU A 1 270 ? 19.716 -11.049 -41.673 1.00 74.69 270 LEU A O 1
ATOM 2108 N N . VAL A 1 271 ? 18.565 -9.291 -40.851 1.00 77.44 271 VAL A N 1
ATOM 2109 C CA . VAL A 1 271 ? 17.519 -9.230 -41.871 1.00 77.44 271 VAL A CA 1
ATOM 2110 C C . VAL A 1 271 ? 17.907 -8.142 -42.864 1.00 77.44 271 VAL A C 1
ATOM 2112 O O . VAL A 1 271 ? 17.995 -6.969 -42.488 1.00 77.44 271 VAL A O 1
ATOM 2115 N N . HIS A 1 272 ? 18.166 -8.533 -44.110 1.00 75.56 272 HIS A N 1
ATOM 2116 C CA . HIS A 1 272 ? 18.675 -7.626 -45.135 1.00 75.56 272 HIS A CA 1
ATOM 2117 C C . HIS A 1 272 ? 17.635 -6.570 -45.513 1.00 75.56 272 HIS A C 1
ATOM 2119 O O . HIS A 1 272 ? 17.988 -5.402 -45.646 1.00 75.56 272 HIS A O 1
ATOM 2125 N N . SER A 1 273 ? 16.355 -6.947 -45.585 1.00 82.12 273 SER A N 1
ATOM 2126 C CA . SER A 1 273 ? 15.280 -6.019 -45.938 1.00 82.12 273 SER A CA 1
ATOM 2127 C C . SER A 1 273 ? 14.786 -5.147 -44.771 1.00 82.12 273 SER A C 1
ATOM 2129 O O . SER A 1 273 ? 13.824 -4.398 -44.933 1.00 82.12 273 SER A O 1
ATOM 2131 N N . ALA A 1 274 ? 15.387 -5.245 -43.578 1.00 77.25 274 ALA A N 1
ATOM 2132 C CA . ALA A 1 274 ? 14.962 -4.471 -42.403 1.00 77.25 274 ALA A CA 1
ATOM 2133 C C . ALA A 1 274 ? 15.427 -3.005 -42.426 1.00 77.25 274 ALA A C 1
ATOM 2135 O O . ALA A 1 274 ? 15.062 -2.238 -41.539 1.00 77.25 274 ALA A O 1
ATOM 2136 N N . ASN A 1 275 ? 16.224 -2.614 -43.424 1.00 79.38 275 ASN A N 1
ATOM 2137 C CA . ASN A 1 275 ? 16.516 -1.212 -43.717 1.00 79.38 275 ASN A CA 1
ATOM 2138 C C . ASN A 1 275 ? 15.378 -0.515 -44.485 1.00 79.38 275 ASN A C 1
ATOM 2140 O O . ASN A 1 275 ? 15.416 0.697 -44.609 1.00 79.38 275 ASN A O 1
ATOM 2144 N N . PHE A 1 276 ? 14.372 -1.261 -44.963 1.00 84.62 276 PHE A N 1
ATOM 2145 C CA . PHE A 1 276 ? 13.204 -0.739 -45.681 1.00 84.62 276 PHE A CA 1
ATOM 2146 C C . PHE A 1 276 ? 13.507 -0.024 -47.009 1.00 84.62 276 PHE A C 1
ATOM 2148 O O . PHE A 1 276 ? 12.676 0.733 -47.503 1.00 84.62 276 PHE A O 1
ATOM 2155 N N . GLU A 1 277 ? 14.659 -0.313 -47.616 1.00 84.62 277 GLU A N 1
ATOM 2156 C CA . GLU A 1 277 ? 15.103 0.320 -48.867 1.00 84.62 277 GLU A CA 1
ATOM 2157 C C . GLU A 1 277 ? 14.621 -0.420 -50.128 1.00 84.62 277 GLU A C 1
ATOM 2159 O O . GLU A 1 277 ? 14.489 0.178 -51.193 1.00 84.62 277 GLU A O 1
ATOM 2164 N N . ASP A 1 278 ? 14.350 -1.726 -50.025 1.00 82.94 278 ASP A N 1
ATOM 2165 C CA . ASP A 1 278 ? 13.971 -2.580 -51.157 1.00 82.94 278 ASP A CA 1
ATOM 2166 C C . ASP A 1 278 ? 12.658 -3.329 -50.874 1.00 82.94 278 ASP A C 1
ATOM 2168 O O . ASP A 1 278 ? 12.611 -4.323 -50.141 1.00 82.94 278 ASP A O 1
ATOM 2172 N N . ALA A 1 279 ? 11.572 -2.845 -51.484 1.00 77.50 279 ALA A N 1
ATOM 2173 C CA . ALA A 1 279 ? 10.237 -3.425 -51.356 1.00 77.50 279 ALA A CA 1
ATOM 2174 C C . ALA A 1 279 ? 10.130 -4.841 -51.956 1.00 77.50 279 ALA A C 1
ATOM 2176 O O . ALA A 1 279 ? 9.355 -5.667 -51.463 1.00 77.50 279 ALA A O 1
ATOM 2177 N N . ASP A 1 280 ? 10.910 -5.154 -52.996 1.00 80.44 280 ASP A N 1
ATOM 2178 C CA . ASP A 1 280 ? 10.933 -6.497 -53.576 1.00 80.44 280 ASP A CA 1
ATOM 2179 C C . ASP A 1 280 ? 11.658 -7.471 -52.640 1.00 80.44 280 ASP A C 1
ATOM 2181 O O . ASP A 1 280 ? 11.165 -8.583 -52.423 1.00 80.44 280 ASP A O 1
ATOM 2185 N N . ALA A 1 281 ? 12.756 -7.043 -52.006 1.00 82.12 281 ALA A N 1
ATOM 2186 C CA . ALA A 1 281 ? 13.431 -7.827 -50.971 1.00 82.12 281 ALA A CA 1
ATOM 2187 C C . ALA A 1 281 ? 12.514 -8.092 -49.766 1.00 82.12 281 ALA A C 1
ATOM 2189 O O . ALA A 1 281 ? 12.417 -9.235 -49.318 1.00 82.12 281 ALA A O 1
ATOM 2190 N N . MET A 1 282 ? 11.767 -7.083 -49.297 1.00 82.69 282 MET A N 1
ATOM 2191 C CA . MET A 1 282 ? 10.771 -7.256 -48.227 1.00 82.69 282 MET A CA 1
ATOM 2192 C C . MET A 1 282 ? 9.712 -8.306 -48.595 1.00 82.69 282 MET A C 1
ATOM 2194 O O . MET A 1 282 ? 9.354 -9.157 -47.779 1.00 82.69 282 MET A O 1
ATOM 2198 N N . ARG A 1 283 ? 9.230 -8.306 -49.842 1.00 78.94 283 ARG A N 1
ATOM 2199 C CA . ARG A 1 283 ? 8.241 -9.293 -50.293 1.00 78.94 283 ARG A CA 1
ATOM 2200 C C . ARG A 1 283 ? 8.823 -10.704 -50.377 1.00 78.94 283 ARG A C 1
ATOM 2202 O O . ARG A 1 283 ? 8.152 -11.660 -49.991 1.00 78.94 283 ARG A O 1
ATOM 2209 N N . VAL A 1 284 ? 10.056 -10.845 -50.865 1.00 82.94 284 VAL A N 1
ATOM 2210 C CA . VAL A 1 284 ? 10.752 -12.141 -50.954 1.00 82.94 284 VAL A CA 1
ATOM 2211 C C . VAL A 1 284 ? 11.063 -12.707 -49.565 1.00 82.94 284 VAL A C 1
ATOM 2213 O O . VAL A 1 284 ? 10.911 -13.909 -49.354 1.00 82.94 284 VAL A O 1
ATOM 2216 N N . GLU A 1 285 ? 11.435 -11.855 -48.608 1.00 82.81 285 GLU A N 1
ATOM 2217 C CA . GLU A 1 285 ? 11.697 -12.235 -47.212 1.00 82.81 285 GLU A CA 1
ATOM 2218 C C . GLU A 1 285 ? 10.415 -12.472 -46.392 1.00 82.81 285 GLU A C 1
ATOM 2220 O O . GLU A 1 285 ? 10.483 -12.865 -45.228 1.00 82.81 285 GLU A O 1
ATOM 2225 N N . GLY A 1 286 ? 9.239 -12.314 -47.009 1.00 81.06 286 GLY A N 1
ATOM 2226 C CA . GLY A 1 286 ? 7.958 -12.713 -46.431 1.00 81.06 286 GLY A CA 1
ATOM 2227 C C . GLY A 1 286 ? 7.350 -11.692 -45.476 1.00 81.06 286 GLY A C 1
ATOM 2228 O O . GLY A 1 286 ? 6.560 -12.073 -44.613 1.00 81.06 286 GLY A O 1
ATOM 2229 N N . TRP A 1 287 ? 7.682 -10.406 -45.614 1.00 82.06 287 TRP A N 1
ATOM 2230 C CA . TRP A 1 287 ? 7.001 -9.350 -44.869 1.00 82.06 287 TRP A CA 1
ATOM 2231 C C . TRP A 1 287 ? 5.529 -9.306 -45.278 1.00 82.06 287 TRP A C 1
ATOM 2233 O O . TRP A 1 287 ? 5.191 -9.047 -46.433 1.00 82.06 287 TRP A O 1
ATOM 2243 N N . THR A 1 288 ? 4.643 -9.572 -44.322 1.00 79.50 288 THR A N 1
ATOM 2244 C CA . THR A 1 288 ? 3.195 -9.550 -44.534 1.00 79.50 288 THR A CA 1
ATOM 2245 C C . THR A 1 288 ? 2.539 -8.507 -43.656 1.00 79.50 288 THR A C 1
ATOM 2247 O O . THR A 1 288 ? 2.863 -8.368 -42.476 1.00 79.50 288 THR A O 1
ATOM 2250 N N . ARG A 1 289 ? 1.547 -7.832 -44.224 1.00 74.38 289 ARG A N 1
ATOM 2251 C CA . ARG A 1 289 ? 0.679 -6.912 -43.507 1.00 74.38 289 ARG A CA 1
ATOM 2252 C C . ARG A 1 289 ? -0.491 -7.681 -42.893 1.00 74.38 289 ARG A C 1
ATOM 2254 O O . ARG A 1 289 ? -1.399 -8.084 -43.615 1.00 74.38 289 ARG A O 1
ATOM 2261 N N . ASP A 1 290 ? -0.485 -7.850 -41.575 1.00 72.62 290 ASP A N 1
ATOM 2262 C CA . ASP A 1 290 ? -1.633 -8.382 -40.833 1.00 72.62 290 ASP A CA 1
ATOM 2263 C C . ASP A 1 290 ? -2.298 -7.251 -40.041 1.00 72.62 290 ASP A C 1
ATOM 2265 O O . ASP A 1 290 ? -1.733 -6.721 -39.082 1.00 72.62 290 ASP A O 1
ATOM 2269 N N . VAL A 1 291 ? -3.481 -6.823 -40.490 1.00 66.94 291 VAL A N 1
ATOM 2270 C CA . VAL A 1 291 ? -4.250 -5.769 -39.824 1.00 66.94 291 VAL A CA 1
ATOM 2271 C C . VAL A 1 291 ? -5.463 -6.378 -39.160 1.00 66.94 291 VAL A C 1
ATOM 2273 O O . VAL A 1 291 ? -6.414 -6.795 -39.821 1.00 66.94 291 VAL A O 1
ATOM 2276 N N . THR A 1 292 ? -5.484 -6.305 -37.834 1.00 64.44 292 THR A N 1
ATOM 2277 C CA . THR A 1 292 ? -6.694 -6.534 -37.049 1.00 64.44 292 THR A CA 1
ATOM 2278 C C . THR A 1 292 ? -7.653 -5.366 -37.277 1.00 64.44 292 THR A C 1
ATOM 2280 O O . THR A 1 292 ? -7.632 -4.365 -36.560 1.00 64.44 292 THR A O 1
ATOM 2283 N N . SER A 1 293 ? -8.479 -5.460 -38.318 1.00 57.19 293 SER A N 1
ATOM 2284 C CA . SER A 1 293 ? -9.469 -4.436 -38.644 1.00 57.19 293 SER A CA 1
ATOM 2285 C C . SER A 1 293 ? -10.527 -4.359 -37.542 1.00 57.19 293 SER A C 1
ATOM 2287 O O . SER A 1 293 ? -11.261 -5.321 -37.310 1.00 57.19 293 SER A O 1
ATOM 2289 N N . SER A 1 294 ? -10.636 -3.205 -36.886 1.00 65.81 294 SER A N 1
ATOM 2290 C CA . SER A 1 294 ? -11.783 -2.856 -36.047 1.00 65.81 294 SER A CA 1
ATOM 2291 C C . SER A 1 294 ? -12.491 -1.654 -36.665 1.00 65.81 294 SER A C 1
ATOM 2293 O O . SER A 1 294 ? -11.841 -0.780 -37.233 1.00 65.81 294 SER A O 1
ATOM 2295 N N . ASN A 1 295 ? -13.814 -1.559 -36.520 1.00 67.00 295 ASN A N 1
ATOM 2296 C CA . ASN A 1 295 ? -14.583 -0.416 -37.040 1.00 67.00 295 ASN A CA 1
ATOM 2297 C C . ASN A 1 295 ? -14.230 0.926 -36.364 1.00 67.00 295 ASN A C 1
ATOM 2299 O O . ASN A 1 295 ? -14.791 1.954 -36.729 1.00 67.00 295 ASN A O 1
ATOM 2303 N N . GLN A 1 296 ? -13.363 0.906 -35.350 1.00 75.25 296 GLN A N 1
ATOM 2304 C CA . GLN A 1 296 ? -12.989 2.065 -34.545 1.00 75.25 296 GLN A CA 1
ATOM 2305 C C . GLN A 1 296 ? -11.577 2.574 -34.848 1.00 75.25 296 GLN A C 1
ATOM 2307 O O . GLN A 1 296 ? -11.247 3.673 -34.412 1.00 75.25 296 GLN A O 1
ATOM 2312 N N . VAL A 1 297 ? -10.743 1.808 -35.564 1.00 73.44 297 VAL A N 1
ATOM 2313 C CA . VAL A 1 297 ? -9.334 2.148 -35.811 1.00 73.44 297 VAL A CA 1
ATOM 2314 C C . VAL A 1 297 ? -8.978 1.902 -37.275 1.00 73.44 297 VAL A C 1
ATOM 2316 O O . VAL A 1 297 ? -9.043 0.773 -37.755 1.00 73.44 297 VAL A O 1
ATOM 2319 N N . ALA A 1 298 ? -8.555 2.955 -37.975 1.00 74.25 298 ALA A N 1
ATOM 2320 C CA . ALA A 1 298 ? -7.943 2.862 -39.296 1.00 74.25 298 ALA A CA 1
ATOM 2321 C C . ALA A 1 298 ? -6.417 2.759 -39.162 1.00 74.25 298 ALA A C 1
ATOM 2323 O O . ALA A 1 298 ? -5.813 3.495 -38.381 1.00 74.25 298 ALA A O 1
ATOM 2324 N N . VAL A 1 299 ? -5.800 1.856 -39.927 1.00 73.88 299 VAL A N 1
ATOM 2325 C CA . VAL A 1 299 ? -4.349 1.614 -39.921 1.00 73.88 299 VAL A CA 1
ATOM 2326 C C . VAL A 1 299 ? -3.771 1.946 -41.294 1.00 73.88 299 VAL A C 1
ATOM 2328 O O . VAL A 1 299 ? -4.286 1.469 -42.308 1.00 73.88 299 VAL A O 1
ATOM 2331 N N . TYR A 1 300 ? -2.704 2.740 -41.303 1.00 75.44 300 TYR A N 1
ATOM 2332 C CA . TYR A 1 300 ? -1.945 3.152 -42.479 1.00 75.44 300 TYR A CA 1
ATOM 2333 C C . TYR A 1 300 ? -0.486 2.738 -42.327 1.00 75.44 300 TYR A C 1
ATOM 2335 O O . TYR A 1 300 ? 0.099 2.904 -41.257 1.00 75.44 300 TYR A O 1
ATOM 2343 N N . ASP A 1 301 ? 0.104 2.249 -43.405 1.00 76.94 301 ASP A N 1
ATOM 2344 C CA . ASP A 1 301 ? 1.483 1.791 -43.468 1.00 76.94 301 ASP A CA 1
ATOM 2345 C C . ASP A 1 301 ? 2.058 2.093 -44.853 1.00 76.94 301 ASP A C 1
ATOM 2347 O O . ASP A 1 301 ? 1.383 1.905 -45.866 1.00 76.94 301 ASP A O 1
ATOM 2351 N N . ALA A 1 302 ? 3.272 2.636 -44.885 1.00 79.12 302 ALA A N 1
ATOM 2352 C CA . ALA A 1 302 ? 3.957 3.029 -46.110 1.00 79.12 302 ALA A CA 1
ATOM 2353 C C . ALA A 1 302 ? 5.466 3.178 -45.892 1.00 79.12 302 ALA A C 1
ATOM 2355 O O . ALA A 1 302 ? 5.912 3.428 -44.771 1.00 79.12 302 ALA A O 1
ATOM 2356 N N . LEU A 1 303 ? 6.229 3.098 -46.983 1.00 81.25 303 LEU A N 1
ATOM 2357 C CA . LEU A 1 303 ? 7.599 3.604 -47.024 1.00 81.25 303 LEU A CA 1
ATOM 2358 C C . LEU A 1 303 ? 7.559 5.130 -47.185 1.00 81.25 303 LEU A C 1
ATOM 2360 O O . LEU A 1 303 ? 7.027 5.637 -48.174 1.00 81.25 303 LEU A O 1
ATOM 2364 N N . ASP A 1 304 ? 8.067 5.851 -46.188 1.00 81.00 304 ASP A N 1
ATOM 2365 C CA . ASP A 1 304 ? 8.066 7.315 -46.111 1.00 81.00 304 ASP A CA 1
ATOM 2366 C C . ASP A 1 304 ? 9.513 7.840 -46.209 1.00 81.00 304 ASP A C 1
ATOM 2368 O O . ASP A 1 304 ? 10.345 7.475 -45.376 1.00 81.00 304 ASP A O 1
ATOM 2372 N N . PRO A 1 305 ? 9.838 8.702 -47.189 1.00 81.50 305 PRO A N 1
ATOM 2373 C CA . PRO A 1 305 ? 11.159 9.324 -47.299 1.00 81.50 305 PRO A CA 1
ATOM 2374 C C . PRO A 1 305 ? 11.348 10.534 -46.362 1.00 81.50 305 PRO A C 1
ATOM 2376 O O . PRO A 1 305 ? 12.436 11.101 -46.276 1.00 81.50 305 PRO A O 1
ATOM 2379 N N . SER A 1 306 ? 10.303 10.980 -45.658 1.00 77.50 306 SER A N 1
ATOM 2380 C CA . SER A 1 306 ? 10.301 12.270 -44.949 1.00 77.50 306 SER A CA 1
ATOM 2381 C C . SER A 1 306 ? 10.888 12.209 -43.535 1.00 77.50 306 SER A C 1
ATOM 2383 O O . SER A 1 306 ? 11.298 13.232 -42.990 1.00 77.50 306 SER A O 1
ATOM 2385 N N . HIS A 1 307 ? 10.905 11.025 -42.919 1.00 72.81 307 HIS A N 1
ATOM 2386 C CA . HIS A 1 307 ? 11.301 10.819 -41.519 1.00 72.81 307 HIS A CA 1
ATOM 2387 C C . HIS A 1 307 ? 12.367 9.726 -41.391 1.00 72.81 307 HIS A C 1
ATOM 2389 O O . HIS A 1 307 ? 12.342 8.909 -40.469 1.00 72.81 307 HIS A O 1
ATOM 2395 N N . VAL A 1 308 ? 13.277 9.678 -42.360 1.00 78.62 308 VAL A N 1
ATOM 2396 C CA . VAL A 1 308 ? 14.302 8.641 -42.460 1.00 78.62 308 VAL A CA 1
ATOM 2397 C C . VAL A 1 308 ? 15.399 8.886 -41.427 1.00 78.62 308 VAL A C 1
ATOM 2399 O O . VAL A 1 308 ? 15.880 10.008 -41.270 1.00 78.62 308 VAL A O 1
ATOM 2402 N N . HIS A 1 309 ? 15.788 7.834 -40.706 1.00 71.62 309 HIS A N 1
ATOM 2403 C CA . HIS A 1 309 ? 16.923 7.874 -39.782 1.00 71.62 309 HIS A CA 1
ATOM 2404 C C . HIS A 1 309 ? 18.254 7.639 -40.520 1.00 71.62 309 HIS A C 1
ATOM 2406 O O . HIS A 1 309 ? 19.240 8.322 -40.259 1.00 71.62 309 HIS A O 1
ATOM 2412 N N . GLU A 1 310 ? 18.266 6.691 -41.462 1.00 71.94 310 GLU A N 1
ATOM 2413 C CA . GLU A 1 310 ? 19.376 6.346 -42.356 1.00 71.94 310 GLU A CA 1
ATOM 2414 C C . GLU A 1 310 ? 18.790 5.737 -43.645 1.00 71.94 310 GLU A C 1
ATOM 2416 O O . GLU A 1 310 ? 17.812 5.003 -43.543 1.00 71.94 310 GLU A O 1
ATOM 2421 N N . GLY A 1 311 ? 19.359 6.035 -44.822 1.00 82.19 311 GLY A N 1
ATOM 2422 C CA . GLY A 1 311 ? 18.859 5.542 -46.119 1.00 82.19 311 GLY A CA 1
ATOM 2423 C C . GLY A 1 311 ? 17.956 6.528 -46.873 1.00 82.19 311 GLY A C 1
ATOM 2424 O O . GLY A 1 311 ? 18.054 7.740 -46.661 1.00 82.19 311 GLY A O 1
ATOM 2425 N N . GLU A 1 312 ? 17.114 6.020 -47.777 1.00 82.75 312 GLU A N 1
ATOM 2426 C CA . GLU A 1 312 ? 16.137 6.796 -48.555 1.00 82.75 312 GLU A CA 1
ATOM 2427 C C . GLU A 1 312 ? 14.699 6.624 -48.050 1.00 82.75 312 GLU A C 1
ATOM 2429 O O . GLU A 1 312 ? 13.872 7.511 -48.276 1.00 82.75 312 GLU A O 1
ATOM 2434 N N . TYR A 1 313 ? 14.393 5.531 -47.343 1.00 83.31 313 TYR A N 1
ATOM 2435 C CA . TYR A 1 313 ? 13.034 5.214 -46.909 1.00 83.31 313 TYR A CA 1
ATOM 2436 C C . TYR A 1 313 ? 12.989 4.709 -45.465 1.00 83.31 313 TYR A C 1
ATOM 2438 O O . TYR A 1 313 ? 13.907 4.078 -44.958 1.00 83.31 313 TYR A O 1
ATOM 2446 N N . CYS A 1 314 ? 11.876 4.955 -44.775 1.00 82.94 314 CYS A N 1
ATOM 2447 C CA . CYS A 1 314 ? 11.575 4.289 -43.513 1.00 82.94 314 CYS A CA 1
ATOM 2448 C C . CYS A 1 314 ? 10.155 3.725 -43.519 1.00 82.94 314 CYS A C 1
ATOM 2450 O O . CYS A 1 314 ? 9.252 4.272 -44.153 1.00 82.94 314 CYS A O 1
ATOM 2452 N N . LEU A 1 315 ? 9.930 2.625 -42.797 1.00 85.25 315 LEU A N 1
ATOM 2453 C CA . LEU A 1 315 ? 8.581 2.107 -42.603 1.00 85.25 315 LEU A CA 1
ATOM 2454 C C . LEU A 1 315 ? 7.828 2.990 -41.605 1.00 85.25 315 LEU A C 1
ATOM 2456 O O . LEU A 1 315 ? 8.127 3.009 -40.409 1.00 85.25 315 LEU A O 1
ATOM 2460 N N . ARG A 1 316 ? 6.795 3.674 -42.085 1.00 82.81 316 ARG A N 1
ATOM 2461 C CA . ARG A 1 316 ? 5.871 4.439 -41.256 1.00 82.81 316 ARG A CA 1
ATOM 2462 C C . ARG A 1 316 ? 4.595 3.644 -41.050 1.00 82.81 316 ARG A C 1
ATOM 2464 O O . ARG A 1 316 ? 3.942 3.281 -42.019 1.00 82.81 316 ARG A O 1
ATOM 2471 N N . MET A 1 317 ? 4.211 3.440 -39.792 1.00 83.44 317 MET A N 1
ATOM 2472 C CA . MET A 1 317 ? 2.936 2.829 -39.406 1.00 83.44 317 MET A CA 1
ATOM 2473 C C . MET A 1 317 ? 2.152 3.787 -38.510 1.00 83.44 317 MET A C 1
ATOM 2475 O O . MET A 1 317 ? 2.698 4.355 -37.566 1.00 83.44 317 MET A O 1
ATOM 2479 N N . VAL A 1 318 ? 0.867 3.973 -38.798 1.00 78.06 318 VAL A N 1
ATOM 2480 C CA . VAL A 1 318 ? -0.019 4.890 -38.076 1.00 78.06 318 VAL A CA 1
ATOM 2481 C C . VAL A 1 318 ? -1.356 4.205 -37.831 1.00 78.06 318 VAL A C 1
ATOM 2483 O O . VAL A 1 318 ? -1.949 3.647 -38.748 1.00 78.06 318 VAL A O 1
ATOM 2486 N N . SER A 1 319 ? -1.863 4.294 -36.603 1.00 78.06 319 SER A N 1
ATOM 2487 C CA . SER A 1 319 ? -3.242 3.928 -36.274 1.00 78.06 319 SER A CA 1
ATOM 2488 C C . SER A 1 319 ? -3.996 5.168 -35.798 1.00 78.06 319 SER A C 1
ATOM 2490 O O . SER A 1 319 ? -3.493 5.920 -34.964 1.00 78.06 319 SER A O 1
ATOM 2492 N N . VAL A 1 320 ? -5.180 5.419 -36.358 1.00 74.06 320 VAL A N 1
ATOM 2493 C CA . VAL A 1 320 ? -6.031 6.564 -35.998 1.00 74.06 320 VAL A CA 1
ATOM 2494 C C . VAL A 1 320 ? -7.458 6.112 -35.690 1.00 74.06 320 VAL A C 1
ATOM 2496 O O . VAL A 1 320 ? -7.970 5.220 -36.372 1.00 74.06 320 VAL A O 1
ATOM 2499 N N . PRO A 1 321 ? -8.130 6.718 -34.694 1.00 78.12 321 PRO A N 1
ATOM 2500 C CA . PRO A 1 321 ? -9.542 6.462 -34.441 1.00 78.12 321 PRO A CA 1
ATOM 2501 C C . PRO A 1 321 ? -10.395 6.851 -35.653 1.00 78.12 321 PRO A C 1
ATOM 2503 O O . PRO A 1 321 ? -10.211 7.926 -36.211 1.00 78.12 321 PRO A O 1
ATOM 2506 N N . THR A 1 322 ? -11.363 6.027 -36.048 1.00 69.38 322 THR A N 1
ATOM 2507 C CA . THR A 1 322 ? -12.200 6.291 -37.235 1.00 69.38 322 THR A CA 1
ATOM 2508 C C . THR A 1 322 ? -13.148 7.493 -37.052 1.00 69.38 322 THR A C 1
ATOM 2510 O O . THR A 1 322 ? -13.551 8.099 -38.041 1.00 69.38 322 THR A O 1
ATOM 2513 N N . GLU A 1 323 ? -13.477 7.870 -35.807 1.00 60.25 323 GLU A N 1
ATOM 2514 C CA . GLU A 1 323 ? -14.369 9.002 -35.468 1.00 60.25 323 GLU A CA 1
ATOM 2515 C C . GLU A 1 323 ? -13.731 10.387 -35.656 1.00 60.25 323 GLU A C 1
ATOM 2517 O O . GLU A 1 323 ? -14.427 11.346 -35.982 1.00 60.25 323 GLU A O 1
ATOM 2522 N N . ASN A 1 324 ? -12.410 10.491 -35.511 1.00 52.38 324 ASN A N 1
ATOM 2523 C CA . ASN A 1 324 ? -11.656 11.683 -35.871 1.00 52.38 324 ASN A CA 1
ATOM 2524 C C . ASN A 1 324 ? -10.891 11.331 -37.136 1.00 52.38 324 ASN A C 1
ATOM 2526 O O . ASN A 1 324 ? -9.852 10.693 -37.048 1.00 52.38 324 ASN A O 1
ATOM 2530 N N . GLN A 1 325 ? -11.395 11.726 -38.301 1.00 52.59 325 GLN A N 1
ATOM 2531 C CA . GLN A 1 325 ? -10.618 11.705 -39.537 1.00 52.59 325 GLN A CA 1
ATOM 2532 C C . GLN A 1 325 ? -9.801 13.007 -39.627 1.00 52.59 325 GLN A C 1
ATOM 2534 O O . GLN A 1 325 ? -10.257 13.946 -40.283 1.00 52.59 325 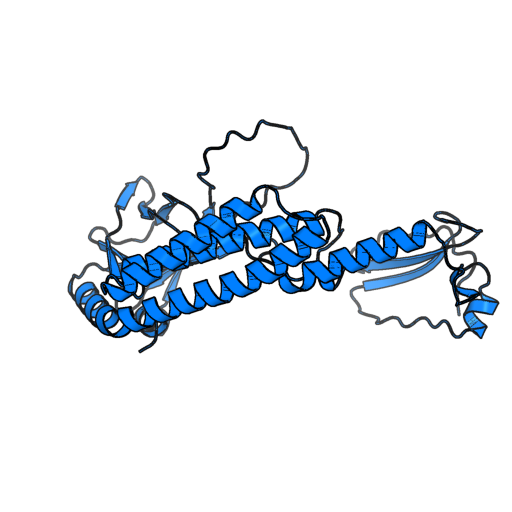GLN A O 1
ATOM 2539 N N . PRO A 1 326 ? -8.593 13.145 -39.037 1.00 43.38 326 PRO A N 1
ATOM 2540 C CA . PRO A 1 326 ? -7.626 13.950 -39.742 1.00 43.38 326 PRO A CA 1
ATOM 2541 C C . PRO A 1 326 ? -7.389 13.202 -41.051 1.00 43.38 326 PRO A C 1
ATOM 2543 O O . PRO A 1 326 ? -7.117 11.998 -41.063 1.00 43.38 326 PRO A O 1
ATOM 2546 N N . VAL A 1 327 ? -7.542 13.905 -42.166 1.00 45.12 327 VAL A N 1
ATOM 2547 C CA . VAL A 1 327 ? -6.950 13.458 -43.418 1.00 45.12 327 VAL A CA 1
ATOM 2548 C C . VAL A 1 327 ? -5.460 13.365 -43.116 1.00 45.12 327 VAL A C 1
ATOM 2550 O O . VAL A 1 327 ? -4.761 14.375 -43.090 1.00 45.12 327 VAL A O 1
ATOM 2553 N N . VAL A 1 328 ? -4.973 12.168 -42.787 1.00 44.44 328 VAL A N 1
ATOM 2554 C CA . VAL A 1 328 ? -3.551 11.886 -42.888 1.00 44.44 328 VAL A CA 1
ATOM 2555 C C . VAL A 1 328 ? -3.316 11.835 -44.389 1.00 44.44 328 VAL A C 1
ATOM 2557 O O . VAL A 1 328 ? -3.341 10.775 -45.006 1.00 44.44 328 VAL A O 1
ATOM 2560 N N . THR A 1 329 ? -3.176 13.011 -44.999 1.00 41.56 329 THR A N 1
ATOM 2561 C CA . THR A 1 329 ? -2.448 13.159 -46.250 1.00 41.56 329 THR A CA 1
ATOM 2562 C C . THR A 1 329 ? -1.028 12.750 -45.898 1.00 41.56 329 THR A C 1
ATOM 2564 O O . THR A 1 329 ? -0.209 13.558 -45.471 1.00 41.56 329 THR A O 1
ATOM 2567 N N . LEU A 1 330 ? -0.775 11.443 -45.966 1.00 42.31 330 LEU A N 1
ATOM 2568 C CA . LEU A 1 330 ? 0.498 10.984 -46.477 1.00 42.31 330 LEU A CA 1
ATOM 2569 C C . LEU A 1 330 ? 0.579 11.680 -47.835 1.00 42.31 330 LEU A C 1
ATOM 2571 O O . LEU A 1 330 ? -0.259 11.399 -48.694 1.00 42.31 330 LEU A O 1
ATOM 2575 N N . ASP A 1 331 ? 1.475 12.659 -47.984 1.00 42.75 331 ASP A N 1
ATOM 2576 C CA . ASP A 1 331 ? 1.950 12.998 -49.325 1.00 42.75 331 ASP A CA 1
ATOM 2577 C C . ASP A 1 331 ? 2.253 11.645 -49.973 1.00 42.75 331 ASP A C 1
ATOM 2579 O O . ASP A 1 331 ? 2.949 10.839 -49.354 1.00 42.75 331 ASP A O 1
ATOM 2583 N N . ASP A 1 332 ? 1.545 11.335 -51.062 1.00 38.31 332 ASP A N 1
ATOM 2584 C CA . ASP A 1 332 ? 1.287 9.969 -51.527 1.00 38.31 332 ASP A CA 1
ATOM 2585 C C . ASP A 1 332 ? 2.445 8.991 -51.249 1.00 38.31 332 ASP A C 1
ATOM 2587 O O . ASP A 1 332 ? 3.587 9.277 -51.617 1.00 38.31 332 ASP A O 1
ATOM 2591 N N . PRO A 1 333 ? 2.188 7.815 -50.645 1.00 40.00 333 PRO A N 1
ATOM 2592 C CA . PRO A 1 333 ? 3.244 6.830 -50.480 1.00 40.00 333 PRO A CA 1
ATOM 2593 C C . PRO A 1 333 ? 3.752 6.409 -51.862 1.00 40.00 333 PRO A C 1
ATOM 2595 O O . PRO A 1 333 ? 2.963 5.999 -52.715 1.00 40.00 333 PRO A O 1
ATOM 2598 N N . VAL A 1 334 ? 5.069 6.488 -52.074 1.00 46.25 334 VAL A N 1
ATOM 2599 C CA . VAL A 1 334 ? 5.707 6.127 -53.354 1.00 46.25 334 VAL A CA 1
ATOM 2600 C C . VAL A 1 334 ? 5.486 4.644 -53.685 1.00 46.25 334 VAL A C 1
ATOM 2602 O O . VAL A 1 334 ? 5.487 4.272 -54.856 1.00 46.25 334 VAL A O 1
ATOM 2605 N N . VAL A 1 335 ? 5.211 3.796 -52.684 1.00 44.47 335 VAL A N 1
ATOM 2606 C CA . VAL A 1 335 ? 4.909 2.372 -52.882 1.00 44.47 335 VAL A CA 1
ATOM 2607 C C . VAL A 1 335 ? 3.796 1.921 -51.931 1.00 44.47 335 VAL A C 1
ATOM 2609 O O . VAL A 1 335 ? 3.945 1.977 -50.710 1.00 44.47 335 VAL A O 1
ATOM 2612 N N . ARG A 1 336 ? 2.671 1.461 -52.494 1.00 42.53 336 ARG A N 1
ATOM 2613 C CA . ARG A 1 336 ? 1.626 0.707 -51.781 1.00 42.53 336 ARG A CA 1
ATOM 2614 C C . ARG A 1 336 ? 1.773 -0.773 -52.120 1.00 42.53 336 ARG A C 1
ATOM 2616 O O . ARG A 1 336 ? 2.003 -1.107 -53.279 1.00 42.53 336 ARG A O 1
ATOM 2623 N N . TYR A 1 337 ? 1.611 -1.640 -51.128 1.00 44.34 337 TYR A N 1
ATOM 2624 C CA . TYR A 1 337 ? 1.507 -3.081 -51.341 1.00 44.34 337 TYR A CA 1
ATOM 2625 C C . TYR A 1 337 ? 0.047 -3.421 -51.697 1.00 44.34 337 TYR A C 1
ATOM 2627 O O . TYR A 1 337 ? -0.850 -3.095 -50.917 1.00 44.34 337 TYR A O 1
ATOM 2635 N N . GLU A 1 338 ? -0.188 -4.010 -52.876 1.00 40.16 338 GLU A N 1
ATOM 2636 C CA . GLU A 1 338 ? -1.470 -4.648 -53.247 1.00 40.16 338 GLU A CA 1
ATOM 2637 C C . GLU A 1 338 ? -1.531 -6.106 -52.789 1.00 40.16 338 GLU A C 1
ATOM 2639 O O . GLU A 1 338 ? -0.510 -6.822 -52.950 1.00 40.16 338 GLU A O 1
#

Radius of gyration: 27.63 Å; chains: 1; bounding box: 59×42×78 Å

Foldseek 3Di:
DDQVVLCCQQPVAKDFPDKDKDFQDAPPPDPPDDDDDPDDDPQTWIKIWTWIQHPLAIKIKIAIDDPLVQQANALLKHAFDKDFDQPADPQKWKWWDDLQDTHTWDWDDDVRGIITTDRMDGRMTMMGIDNDCVSVVVSRVNSVVRLLVLLVVLLVVLVVLLVLLVVLQVLCVVLVNHDPCLVVLSVQLVVLSVQLVVCSVVVVSVSNNVSSSVSVSSSSNNLVVSLCVLCVPPPDLVVDVLSRYSNSSSVSSVVVVVVVVCVVPVDDPPQPCQLVADPVSCVVVPPDDDDPDDPFKDKDWAFAQPDHPDDRTDIDIDIDTPVDDPPPPPVDGPDDDD

pLDDT: mean 82.54, std 17.64, range [24.81, 98.69]

Sequence (338 aa):
MTELDLLEPFIAGGEVIDQFVVPLSSSNGSKRSSVKQTGSESTAEELTCALIRSEHGLVILMSAVEPDSQYVPGPLAANDLKILVRSLPESAFLWQITPTGLWPLETSRKAGGTEIRIPRFNMTAALMVATDQGVAQEMERKIQQIQSRSAELSLALAETKFERVQKIDLELNELGVGLSAGSHLMLQSRRLIEESRLSLKKQHYHQARDNAEMACQLLRILQRTHWQNAVQHLSSPTSVPHAVCFQTLPDYWKLIQLLGKQEETPQTSLVHSANFEDADAMRVEGWTRDVTSSNQVAVYDALDPSHVHEGEYCLRMVSVPTENQPVVTLDDPVVRYE